Protein AF-A0A7X3GIV0-F1 (afdb_monomer_lite)

Radius of gyration: 22.11 Å; chains: 1; bounding box: 59×55×60 Å

Structure (mmCIF, N/CA/C/O backbone):
data_AF-A0A7X3GIV0-F1
#
_entry.id   AF-A0A7X3GIV0-F1
#
loop_
_atom_site.group_PDB
_atom_site.id
_atom_site.type_symbol
_atom_site.label_atom_id
_atom_site.label_alt_id
_atom_site.label_comp_id
_atom_site.label_asym_id
_atom_site.label_entity_id
_atom_site.label_seq_id
_atom_site.pdbx_PDB_ins_code
_atom_site.Cartn_x
_atom_site.Cartn_y
_atom_site.Cartn_z
_atom_site.occupancy
_atom_site.B_iso_or_equiv
_atom_site.auth_seq_id
_atom_site.auth_comp_id
_atom_site.auth_asym_id
_atom_site.auth_atom_id
_atom_site.pdbx_PDB_model_num
ATOM 1 N N . MET A 1 1 ? -8.877 19.498 -9.981 1.00 26.38 1 MET A N 1
ATOM 2 C CA . MET A 1 1 ? -9.908 20.063 -9.083 1.00 26.38 1 MET A CA 1
ATOM 3 C C . MET A 1 1 ? -10.298 19.125 -7.933 1.00 26.38 1 MET A C 1
ATOM 5 O O . MET A 1 1 ? -10.324 19.604 -6.815 1.00 26.38 1 MET A O 1
ATOM 9 N N . MET A 1 2 ? -10.481 17.809 -8.130 1.00 22.41 2 MET A N 1
ATOM 10 C CA . MET A 1 2 ? -10.877 16.858 -7.059 1.00 22.41 2 MET A CA 1
ATOM 11 C C . MET A 1 2 ? -9.875 16.636 -5.897 1.00 22.41 2 MET A C 1
ATOM 13 O O . MET A 1 2 ? -10.303 16.389 -4.775 1.00 22.41 2 MET A O 1
ATOM 17 N N . LYS A 1 3 ? -8.553 16.781 -6.104 1.00 26.86 3 LYS A N 1
ATOM 18 C CA . LYS A 1 3 ? -7.544 16.549 -5.039 1.00 26.86 3 LYS A CA 1
ATOM 19 C C . LYS A 1 3 ? -7.614 17.539 -3.862 1.00 26.86 3 LYS A C 1
ATOM 21 O O . LYS A 1 3 ? -7.255 17.173 -2.751 1.00 26.86 3 LYS A O 1
ATOM 26 N N . LYS A 1 4 ? -8.079 18.776 -4.090 1.00 27.52 4 LYS A N 1
ATOM 27 C CA . LYS A 1 4 ? -8.172 19.811 -3.040 1.00 27.52 4 LYS A CA 1
ATOM 28 C C . LYS A 1 4 ? -9.426 19.655 -2.169 1.00 27.52 4 LYS A C 1
ATOM 30 O O . LYS A 1 4 ? -9.409 20.071 -1.018 1.00 27.52 4 LYS A O 1
ATOM 35 N N . TYR A 1 5 ? -10.477 19.025 -2.704 1.00 27.53 5 TYR A N 1
ATOM 36 C CA . TYR A 1 5 ? -11.727 18.804 -1.979 1.00 27.53 5 TYR A CA 1
ATOM 37 C C . TYR A 1 5 ? -11.610 17.639 -0.992 1.00 27.53 5 TYR A C 1
ATOM 39 O O . TYR A 1 5 ? -11.941 17.841 0.163 1.00 27.53 5 TYR A O 1
ATOM 47 N N . LEU A 1 6 ? -11.013 16.499 -1.368 1.00 37.44 6 LEU A N 1
ATOM 48 C CA . LEU A 1 6 ? -10.859 15.340 -0.466 1.00 37.44 6 LEU A CA 1
ATOM 49 C C . LEU A 1 6 ? -10.059 15.644 0.815 1.00 37.44 6 LEU A C 1
ATOM 51 O O . LEU A 1 6 ? -10.499 15.283 1.901 1.00 37.44 6 LEU A O 1
ATOM 55 N N . MET A 1 7 ? -8.928 16.355 0.719 1.00 44.25 7 MET A N 1
ATOM 56 C CA . MET A 1 7 ? -8.153 16.771 1.903 1.00 44.25 7 MET A CA 1
ATOM 57 C C . MET A 1 7 ? -8.913 17.798 2.759 1.00 44.25 7 MET A C 1
ATOM 59 O O . MET A 1 7 ? -8.880 17.716 3.985 1.00 44.25 7 MET A O 1
ATOM 63 N N . GLY A 1 8 ? -9.608 18.744 2.115 1.00 49.19 8 GLY A N 1
ATOM 64 C CA . GLY A 1 8 ? -10.347 19.816 2.783 1.00 49.19 8 GLY A CA 1
ATOM 65 C C . GLY A 1 8 ? -11.598 19.340 3.523 1.00 49.19 8 GLY A C 1
ATOM 66 O O . GLY A 1 8 ? -11.843 19.807 4.627 1.00 49.19 8 GLY A O 1
ATOM 67 N N . THR A 1 9 ? -12.370 18.393 2.980 1.00 55.22 9 THR A N 1
ATOM 68 C CA . THR A 1 9 ? -13.535 17.823 3.687 1.00 55.22 9 THR A CA 1
ATOM 69 C C . THR A 1 9 ? -13.142 16.823 4.762 1.00 55.22 9 THR A C 1
ATOM 71 O O . THR A 1 9 ? -13.758 16.797 5.819 1.00 55.22 9 THR A O 1
ATOM 74 N N . ALA A 1 10 ? -12.097 16.028 4.554 1.00 60.03 10 ALA A N 1
ATOM 75 C CA . ALA A 1 10 ? -11.768 14.974 5.505 1.00 60.03 10 ALA A CA 1
ATOM 76 C C . ALA A 1 10 ? -10.985 15.470 6.738 1.00 60.03 10 ALA A C 1
ATOM 78 O O . ALA A 1 10 ? -11.161 14.934 7.830 1.00 60.03 10 ALA A O 1
ATOM 79 N N . ILE A 1 11 ? -10.225 16.571 6.635 1.00 65.31 11 ILE A N 1
ATOM 80 C CA . ILE A 1 11 ? -9.687 17.245 7.832 1.00 65.31 11 ILE A CA 1
ATOM 81 C C . ILE A 1 11 ? -10.804 17.861 8.696 1.00 65.31 11 ILE A C 1
ATOM 83 O O . ILE A 1 11 ? -10.645 18.002 9.912 1.00 65.31 11 ILE A O 1
ATOM 87 N N . LEU A 1 12 ? -11.940 18.228 8.083 1.00 64.81 12 LEU A N 1
ATOM 88 C CA . LEU A 1 12 ? -13.134 18.670 8.809 1.00 64.81 12 LEU A CA 1
ATOM 89 C C . LEU A 1 12 ? -13.794 17.488 9.526 1.00 64.81 12 LEU A C 1
ATOM 91 O O . LEU A 1 12 ? -14.241 17.659 10.656 1.00 64.81 12 LEU A O 1
ATOM 95 N N . CYS A 1 13 ? -13.765 16.284 8.942 1.00 75.38 13 CYS A N 1
ATOM 96 C CA . CYS A 1 13 ? -14.250 15.071 9.604 1.00 75.38 13 CYS A CA 1
ATOM 97 C C . CYS A 1 13 ? -13.497 14.772 10.908 1.00 75.38 13 CYS A C 1
ATOM 99 O O . CYS A 1 13 ? -14.118 14.323 11.860 1.00 75.38 13 CYS A O 1
ATOM 101 N N . LEU A 1 14 ? -12.204 15.104 11.030 1.00 81.62 14 LEU A N 1
ATOM 102 C CA . LEU A 1 14 ? -11.477 14.953 12.303 1.00 81.62 14 LEU A CA 1
ATOM 103 C C . LEU A 1 14 ? -12.026 15.828 13.447 1.00 81.62 14 LEU A C 1
ATOM 105 O O . LEU A 1 14 ? -11.722 15.574 14.611 1.00 81.62 14 LEU A O 1
ATOM 109 N N . GLN A 1 15 ? -12.802 16.872 13.145 1.00 83.69 15 GLN A N 1
ATOM 110 C CA . GLN A 1 15 ? -13.494 17.685 14.154 1.00 83.69 15 GLN A CA 1
ATOM 111 C C . GLN A 1 15 ? -14.889 17.155 14.492 1.00 83.69 15 GLN A C 1
ATOM 113 O O . GLN A 1 15 ? -15.522 17.679 15.416 1.00 83.69 15 GLN A O 1
ATOM 118 N N . ASP A 1 16 ? -15.374 16.165 13.740 1.00 88.38 16 ASP A N 1
ATOM 119 C CA . ASP A 1 16 ? -16.700 15.602 13.915 1.00 88.38 16 ASP A CA 1
ATOM 120 C C . ASP A 1 16 ? -16.811 14.900 15.270 1.00 88.38 16 ASP A C 1
ATOM 122 O O . ASP A 1 16 ? -15.954 14.117 15.691 1.00 88.38 16 ASP A O 1
ATOM 126 N N . ARG A 1 17 ? -17.887 15.221 15.986 1.00 88.12 17 ARG A N 1
ATOM 127 C CA . ARG A 1 17 ? -18.076 14.752 17.357 1.00 88.12 17 ARG A CA 1
ATOM 128 C C . ARG A 1 17 ? -18.411 13.262 17.403 1.00 88.12 17 ARG A C 1
ATOM 130 O O . ARG A 1 17 ? -18.013 12.605 18.362 1.00 88.12 17 ARG A O 1
ATOM 137 N N . ASN A 1 18 ? -19.116 12.749 16.395 1.00 88.31 18 ASN A N 1
ATOM 138 C CA . ASN A 1 18 ? -19.500 11.344 16.318 1.00 88.31 18 ASN A CA 1
ATOM 139 C C . ASN A 1 18 ? -18.294 10.491 15.937 1.00 88.31 18 ASN A C 1
ATOM 141 O O . ASN A 1 18 ? -18.065 9.467 16.573 1.00 88.31 18 ASN A O 1
ATOM 145 N N . LEU A 1 19 ? -17.470 10.952 14.988 1.00 89.94 19 LEU A N 1
ATOM 146 C CA . LEU A 1 19 ? -16.216 10.278 14.664 1.00 89.94 19 LEU A CA 1
ATOM 147 C C . LEU A 1 19 ? -15.298 10.202 15.887 1.00 89.94 19 LEU A C 1
ATOM 149 O O . LEU A 1 19 ? -14.802 9.131 16.220 1.00 89.94 19 LEU A O 1
ATOM 153 N N . MET A 1 20 ? -15.096 11.319 16.589 1.00 90.12 20 MET A N 1
ATOM 154 C CA . MET A 1 20 ? -14.253 11.333 17.786 1.00 90.12 20 MET A CA 1
ATOM 155 C C . MET A 1 20 ? -14.791 10.389 18.874 1.00 90.12 20 MET A C 1
ATOM 157 O O . MET A 1 20 ? -14.010 9.696 19.522 1.00 90.12 20 MET A O 1
ATOM 161 N N . ALA A 1 21 ? -16.114 10.336 19.068 1.00 90.25 21 ALA A N 1
ATOM 162 C CA . ALA A 1 21 ? -16.740 9.409 20.008 1.00 90.25 21 ALA A CA 1
ATOM 163 C C . ALA A 1 21 ? -16.542 7.942 19.592 1.00 90.25 21 ALA A C 1
ATOM 165 O O . ALA A 1 21 ? -16.207 7.121 20.443 1.00 90.25 21 ALA A O 1
ATOM 166 N N . LEU A 1 22 ? -16.683 7.629 18.299 1.00 93.62 22 LEU A N 1
ATOM 167 C CA . LEU A 1 22 ? -16.431 6.295 17.758 1.00 93.62 22 LEU A CA 1
ATOM 168 C C . LEU A 1 22 ? -14.970 5.882 17.961 1.00 93.62 22 LEU A C 1
ATOM 170 O O . LEU A 1 22 ? -14.718 4.818 18.514 1.00 93.62 22 LEU A O 1
ATOM 174 N N . LEU A 1 23 ? -14.012 6.724 17.561 1.00 93.81 23 LEU A N 1
ATOM 175 C CA . LEU A 1 23 ? -12.584 6.439 17.727 1.00 93.81 23 LEU A CA 1
ATOM 176 C C . LEU A 1 23 ? -12.229 6.246 19.203 1.00 93.81 23 LEU A C 1
ATOM 178 O O . LEU A 1 23 ? -11.522 5.307 19.554 1.00 93.81 23 LEU A O 1
ATOM 182 N N . LYS A 1 24 ? -12.772 7.086 20.089 1.00 94.81 24 LYS A N 1
ATOM 183 C CA . LYS A 1 24 ? -12.574 6.929 21.531 1.00 94.81 24 LYS A CA 1
ATOM 184 C C . LYS A 1 24 ? -13.105 5.580 22.022 1.00 94.81 24 LYS A C 1
ATOM 186 O O . LYS A 1 24 ? -12.390 4.865 22.714 1.00 94.81 24 LYS A O 1
ATOM 191 N N . TRP A 1 25 ? -14.322 5.216 21.626 1.00 96.12 25 TRP A N 1
ATOM 192 C CA . TRP A 1 25 ? -14.925 3.941 22.002 1.00 96.12 25 TRP A CA 1
ATOM 193 C C . TRP A 1 25 ? -14.135 2.736 21.469 1.00 96.12 25 TRP A C 1
ATOM 195 O O . TRP A 1 25 ? -13.905 1.795 22.225 1.00 96.12 25 TRP A O 1
ATOM 205 N N . VAL A 1 26 ? -13.667 2.768 20.214 1.00 95.38 26 VAL A N 1
ATOM 206 C CA . VAL A 1 26 ? -12.816 1.708 19.638 1.00 95.38 26 VAL A CA 1
ATOM 207 C C . VAL A 1 26 ? -11.510 1.578 20.422 1.00 95.38 26 VAL A C 1
ATOM 209 O O . VAL A 1 26 ? -11.122 0.468 20.773 1.00 95.38 26 VAL A O 1
ATOM 212 N N . TYR A 1 27 ? -10.856 2.699 20.736 1.00 95.25 27 TYR A N 1
ATOM 213 C CA . TYR A 1 27 ? -9.610 2.716 21.503 1.00 95.25 27 TYR A CA 1
ATOM 214 C C . TYR A 1 27 ? -9.773 2.125 22.916 1.00 95.25 27 TYR A C 1
ATOM 216 O O . TYR A 1 27 ? -8.957 1.300 23.341 1.00 95.25 27 TYR A O 1
ATOM 224 N N . GLU A 1 28 ? -10.837 2.513 23.626 1.00 94.69 28 GLU A N 1
ATOM 225 C CA . GLU A 1 28 ? -11.141 2.055 24.992 1.00 94.69 28 GLU A CA 1
ATOM 226 C C . GLU A 1 28 ? -11.652 0.603 25.041 1.00 94.69 28 GLU A C 1
ATOM 228 O O . GLU A 1 28 ? -11.539 -0.056 26.073 1.00 94.69 28 GLU A O 1
ATOM 233 N N . SER A 1 29 ? -12.184 0.084 23.933 1.00 95.62 29 SER A N 1
ATOM 234 C CA . SER A 1 29 ? -12.692 -1.289 23.822 1.00 95.62 29 SER A CA 1
ATOM 235 C C . SER A 1 29 ? -11.602 -2.280 23.408 1.00 95.62 29 SER A C 1
ATOM 237 O O . SER A 1 29 ? -10.594 -1.907 22.818 1.00 95.62 29 SER A O 1
ATOM 239 N N . GLU A 1 30 ? -11.826 -3.581 23.602 1.00 94.56 30 GLU A N 1
ATOM 240 C CA . GLU A 1 30 ? -10.963 -4.657 23.070 1.00 94.56 30 GLU A CA 1
ATOM 241 C C . GLU A 1 30 ? -11.193 -4.915 21.567 1.00 94.56 30 GLU A C 1
ATOM 243 O O . GLU A 1 30 ? -11.269 -6.054 21.107 1.00 94.56 30 GLU A O 1
ATOM 248 N N . ILE A 1 31 ? -11.337 -3.835 20.798 1.00 94.56 31 ILE A N 1
ATOM 249 C CA . ILE A 1 31 ? -11.496 -3.854 19.347 1.00 94.56 31 ILE A CA 1
ATOM 250 C C . ILE A 1 31 ? -10.158 -3.478 18.721 1.00 94.56 31 ILE A C 1
ATOM 252 O O . ILE A 1 31 ? -9.514 -2.508 19.121 1.00 94.56 31 ILE A O 1
ATOM 256 N N . TYR A 1 32 ? -9.756 -4.254 17.721 1.00 95.56 32 TYR A N 1
ATOM 257 C CA . TYR A 1 32 ? -8.526 -4.051 16.969 1.00 95.56 32 TYR A CA 1
ATOM 258 C C . TYR A 1 32 ? -8.868 -3.930 15.485 1.00 95.56 32 TYR A C 1
ATOM 260 O O . TYR A 1 32 ? -9.787 -4.584 14.991 1.00 95.56 32 TYR A O 1
ATOM 268 N N . VAL A 1 33 ? -8.136 -3.078 14.781 1.00 94.75 33 VAL A N 1
ATOM 269 C CA . VAL A 1 33 ? -8.318 -2.808 13.359 1.00 94.75 33 VAL A CA 1
ATOM 270 C C . VAL A 1 33 ? -7.365 -3.684 12.566 1.00 94.75 33 VAL A C 1
ATOM 272 O O . VAL A 1 33 ? -6.149 -3.542 12.676 1.00 94.75 33 VAL A O 1
ATOM 275 N N . HIS A 1 34 ? -7.938 -4.556 11.741 1.00 93.88 34 HIS A N 1
ATOM 276 C CA . HIS A 1 34 ? -7.212 -5.275 10.706 1.00 93.88 34 HIS A CA 1
ATOM 277 C C . HIS A 1 34 ? -7.432 -4.570 9.365 1.00 93.88 34 HIS A C 1
ATOM 279 O O . HIS A 1 34 ? -8.577 -4.407 8.947 1.00 93.88 34 HIS A O 1
ATOM 285 N N . TYR A 1 35 ? -6.361 -4.135 8.699 1.00 92.62 35 TYR A N 1
ATOM 286 C CA . TYR A 1 35 ? -6.451 -3.472 7.402 1.00 92.62 35 TYR A CA 1
ATOM 287 C C . TYR A 1 35 ? -5.347 -3.890 6.426 1.00 92.62 35 TYR A C 1
ATOM 289 O O . TYR A 1 35 ? -4.226 -4.238 6.808 1.00 92.62 35 TYR A O 1
ATOM 297 N N . TRP A 1 36 ? -5.678 -3.745 5.143 1.00 90.25 36 TRP A N 1
ATOM 298 C CA . TRP A 1 36 ? -4.752 -3.804 4.020 1.00 90.25 36 TRP A CA 1
ATOM 299 C C . TRP A 1 36 ? -4.721 -2.434 3.348 1.00 90.25 36 TRP A C 1
ATOM 301 O O . TRP A 1 36 ? -5.750 -1.929 2.906 1.00 90.25 36 TRP A O 1
ATOM 311 N N . ASN A 1 37 ? -3.546 -1.818 3.288 1.00 91.75 37 ASN A N 1
ATOM 312 C CA . ASN A 1 37 ? -3.312 -0.601 2.518 1.00 91.75 37 ASN A CA 1
ATOM 313 C C . ASN A 1 37 ? -2.563 -0.987 1.238 1.00 91.75 37 ASN A C 1
ATOM 315 O O . ASN A 1 37 ? -1.485 -1.566 1.308 1.00 91.75 37 ASN A O 1
ATOM 319 N N . VAL A 1 38 ? -3.148 -0.737 0.071 1.00 90.44 38 VAL A N 1
ATOM 320 C CA . VAL A 1 38 ? -2.593 -1.200 -1.207 1.00 90.44 38 VAL A CA 1
ATOM 321 C C . VAL A 1 38 ? -2.534 -0.028 -2.175 1.00 90.44 38 VAL A C 1
ATOM 323 O O . VAL A 1 38 ? -3.566 0.532 -2.546 1.00 90.44 38 VAL A O 1
ATOM 326 N N . ASP A 1 39 ? -1.327 0.353 -2.600 1.00 91.94 39 ASP A N 1
ATOM 327 C CA . ASP A 1 39 ? -1.144 1.370 -3.629 1.00 91.94 39 ASP A CA 1
ATOM 328 C C . ASP A 1 39 ? -0.944 0.727 -5.006 1.00 91.94 39 ASP A C 1
ATOM 330 O O . ASP A 1 39 ? 0.148 0.285 -5.357 1.00 91.94 39 ASP A O 1
ATOM 334 N N . MET A 1 40 ? -1.991 0.766 -5.834 1.00 90.12 40 MET A N 1
ATOM 335 C CA . MET A 1 40 ? -1.948 0.270 -7.216 1.00 90.12 40 MET A CA 1
ATOM 336 C C . MET A 1 40 ? -0.826 0.891 -8.059 1.00 90.12 40 MET A C 1
ATOM 338 O O . MET A 1 40 ? -0.293 0.236 -8.947 1.00 90.12 40 MET A O 1
ATOM 342 N N . LEU A 1 41 ? -0.439 2.146 -7.801 1.00 93.69 41 LEU A N 1
ATOM 343 C CA . LEU A 1 41 ? 0.671 2.770 -8.529 1.00 93.69 41 LEU A CA 1
ATOM 344 C C . LEU A 1 41 ? 2.026 2.210 -8.093 1.00 93.69 41 LEU A C 1
ATOM 346 O O . LEU A 1 41 ? 2.958 2.188 -8.893 1.00 93.69 41 LEU A O 1
ATOM 350 N N . TYR A 1 42 ? 2.138 1.790 -6.833 1.00 93.88 42 TYR A N 1
ATOM 351 C CA . TYR A 1 42 ? 3.335 1.131 -6.329 1.00 93.88 42 TYR A CA 1
ATOM 352 C C . TYR A 1 42 ? 3.425 -0.310 -6.828 1.00 93.88 42 TYR A C 1
ATOM 354 O O . TYR A 1 42 ? 4.510 -0.718 -7.211 1.00 93.88 42 TYR A O 1
ATOM 362 N N . ILE A 1 43 ? 2.300 -1.030 -6.935 1.00 92.00 43 ILE A N 1
ATOM 363 C CA . ILE A 1 43 ? 2.264 -2.361 -7.569 1.00 92.00 43 ILE A CA 1
ATOM 364 C C . ILE A 1 43 ? 2.858 -2.300 -8.979 1.00 92.00 43 ILE A C 1
ATOM 366 O O . ILE A 1 43 ? 3.758 -3.068 -9.284 1.00 92.00 43 ILE A O 1
ATOM 370 N N . ILE A 1 44 ? 2.444 -1.336 -9.809 1.00 93.44 44 ILE A N 1
ATOM 371 C CA . ILE A 1 44 ? 3.027 -1.170 -11.153 1.00 93.44 44 ILE A CA 1
ATOM 372 C C . ILE A 1 44 ? 4.541 -0.916 -11.066 1.00 93.44 44 ILE A C 1
ATOM 374 O O . ILE A 1 44 ? 5.307 -1.473 -11.846 1.00 93.44 44 ILE A O 1
ATOM 378 N N . ALA A 1 45 ? 4.992 -0.070 -10.133 1.00 94.44 45 ALA A N 1
ATOM 379 C CA . ALA A 1 45 ? 6.418 0.210 -9.957 1.00 94.44 45 ALA A CA 1
ATOM 380 C C . ALA A 1 45 ? 7.207 -1.052 -9.588 1.00 94.44 45 ALA A C 1
ATOM 382 O O . ALA A 1 45 ? 8.287 -1.279 -10.126 1.00 94.44 45 ALA A O 1
ATOM 383 N N . ASP A 1 46 ? 6.657 -1.852 -8.679 1.00 91.12 46 ASP A N 1
ATOM 384 C CA . ASP A 1 46 ? 7.239 -3.091 -8.182 1.00 91.12 46 ASP A CA 1
ATOM 385 C C . ASP A 1 46 ? 7.242 -4.198 -9.249 1.00 91.12 46 ASP A C 1
ATOM 387 O O . ASP A 1 46 ? 8.229 -4.916 -9.380 1.00 91.12 46 ASP A O 1
ATOM 391 N N . GLU A 1 47 ? 6.201 -4.291 -10.080 1.00 90.75 47 GLU A N 1
ATOM 392 C CA . GLU A 1 47 ? 6.166 -5.201 -11.229 1.00 90.75 47 GLU A CA 1
ATOM 393 C C . GLU A 1 47 ? 7.209 -4.833 -12.284 1.00 90.75 47 GLU A C 1
ATOM 395 O O . GLU A 1 47 ? 7.906 -5.708 -12.784 1.00 90.75 47 GLU A O 1
ATOM 400 N N . ILE A 1 48 ? 7.352 -3.547 -12.615 1.00 92.69 48 ILE A N 1
ATOM 401 C CA . ILE A 1 48 ? 8.406 -3.101 -13.534 1.00 92.69 48 ILE A CA 1
ATOM 402 C C . ILE A 1 48 ? 9.780 -3.356 -12.912 1.00 92.69 48 ILE A C 1
ATOM 404 O O . ILE A 1 48 ? 10.675 -3.841 -13.596 1.00 92.69 48 ILE A O 1
ATOM 408 N N . ALA A 1 49 ? 9.952 -3.077 -11.618 1.00 92.06 49 ALA A N 1
ATOM 409 C CA . ALA A 1 49 ? 11.189 -3.363 -10.904 1.00 92.06 49 ALA A CA 1
ATOM 410 C C . ALA A 1 49 ? 11.544 -4.853 -10.942 1.00 92.06 49 ALA A C 1
ATOM 412 O O . ALA A 1 49 ? 12.704 -5.176 -11.177 1.00 92.06 49 ALA A O 1
ATOM 413 N N . GLN A 1 50 ? 10.565 -5.746 -10.769 1.00 88.88 50 GLN A N 1
ATOM 414 C CA . GLN A 1 50 ? 10.757 -7.192 -10.878 1.00 88.88 50 GLN A CA 1
ATOM 415 C C . GLN A 1 50 ? 11.346 -7.581 -12.233 1.00 88.88 50 GLN A C 1
ATOM 417 O O . GLN A 1 50 ? 12.282 -8.369 -12.279 1.00 88.88 50 GLN A O 1
ATOM 422 N N . GLU A 1 51 ? 10.850 -6.998 -13.324 1.00 89.12 51 GLU A N 1
ATOM 423 C CA . GLU A 1 51 ? 11.380 -7.282 -14.661 1.00 89.12 51 GLU A CA 1
ATOM 424 C C . GLU A 1 51 ? 12.758 -6.649 -14.909 1.00 89.12 51 GLU A C 1
ATOM 426 O O . GLU A 1 51 ? 13.460 -7.056 -15.830 1.00 89.12 51 GLU A O 1
ATOM 431 N N . LEU A 1 52 ? 13.185 -5.660 -14.119 1.00 88.94 52 LEU A N 1
ATOM 432 C CA . LEU A 1 52 ? 14.507 -5.037 -14.259 1.00 88.94 52 LEU A CA 1
ATOM 433 C C . LEU A 1 52 ? 15.608 -5.738 -13.460 1.00 88.94 52 LEU A C 1
ATOM 435 O O . LEU A 1 52 ? 16.784 -5.512 -13.756 1.00 88.94 52 LEU A O 1
ATOM 439 N N . VAL A 1 53 ? 15.266 -6.569 -12.473 1.00 84.06 53 VAL A N 1
ATOM 440 C CA . VAL A 1 53 ? 16.259 -7.391 -11.772 1.00 84.06 53 VAL A CA 1
ATOM 441 C C . VAL A 1 53 ? 16.380 -8.756 -12.446 1.00 84.06 53 VAL A C 1
ATOM 443 O O . VAL A 1 53 ? 15.423 -9.287 -13.006 1.00 84.06 53 VAL A O 1
ATOM 446 N N . ASP A 1 54 ? 17.591 -9.303 -12.427 1.00 67.56 54 ASP A N 1
ATOM 447 C CA . ASP A 1 54 ? 17.896 -10.635 -12.932 1.00 67.56 54 ASP A CA 1
ATOM 448 C C . ASP A 1 54 ? 18.079 -11.576 -11.720 1.00 67.56 54 ASP A C 1
ATOM 450 O O . ASP A 1 54 ? 18.857 -11.252 -10.820 1.00 67.56 54 ASP A O 1
ATOM 454 N N . ASP A 1 55 ? 17.378 -12.722 -11.719 1.00 61.72 55 ASP A N 1
ATOM 455 C CA . ASP A 1 55 ? 17.381 -13.801 -10.696 1.00 61.72 55 ASP A CA 1
ATOM 456 C C . ASP A 1 55 ? 16.486 -13.586 -9.443 1.00 61.72 55 ASP A C 1
ATOM 458 O O . ASP A 1 55 ? 16.031 -12.487 -9.169 1.00 61.72 55 ASP A O 1
ATOM 462 N N . GLU A 1 56 ? 16.190 -14.642 -8.676 1.00 54.28 56 GLU A N 1
ATOM 463 C CA . GLU A 1 56 ? 15.263 -14.673 -7.521 1.00 54.28 56 GLU A CA 1
ATOM 464 C C . GLU A 1 56 ? 15.978 -14.721 -6.147 1.00 54.28 56 GLU A C 1
ATOM 466 O O . GLU A 1 56 ? 15.396 -15.096 -5.126 1.00 54.28 56 GLU A O 1
ATOM 471 N N . ALA A 1 57 ? 17.263 -14.360 -6.073 1.00 56.97 57 ALA A N 1
ATOM 472 C CA . ALA A 1 57 ? 18.017 -14.398 -4.815 1.00 56.97 57 ALA A CA 1
ATOM 473 C C . ALA A 1 57 ? 17.521 -13.362 -3.776 1.00 56.97 57 ALA A C 1
ATOM 475 O O . ALA A 1 57 ? 16.978 -12.314 -4.110 1.00 56.97 57 ALA A O 1
ATOM 476 N N . ALA A 1 58 ? 17.783 -13.570 -2.480 1.00 51.69 58 ALA A N 1
ATOM 477 C CA . ALA A 1 58 ? 17.400 -12.604 -1.434 1.00 51.69 58 ALA A CA 1
ATOM 478 C C . ALA A 1 58 ? 18.016 -11.196 -1.636 1.00 51.69 58 ALA A C 1
ATOM 480 O O . ALA A 1 58 ? 17.402 -10.186 -1.286 1.00 51.69 58 ALA A O 1
ATOM 481 N N . SER A 1 59 ? 19.196 -11.110 -2.262 1.00 61.12 59 SER A N 1
ATOM 482 C CA . SER A 1 59 ? 19.804 -9.843 -2.693 1.00 61.12 59 SER A CA 1
ATOM 483 C C . SER A 1 59 ? 19.010 -9.129 -3.791 1.00 61.12 59 SER A C 1
ATOM 485 O O . SER A 1 59 ? 19.015 -7.900 -3.850 1.00 61.12 59 SER A O 1
ATOM 487 N N . VAL A 1 60 ? 18.277 -9.882 -4.611 1.00 68.00 60 VAL A N 1
ATOM 488 C CA . VAL A 1 60 ? 17.383 -9.367 -5.651 1.00 68.00 60 VAL A CA 1
ATOM 489 C C . VAL A 1 60 ? 16.130 -8.760 -5.033 1.00 68.00 60 VAL A C 1
ATOM 491 O O . VAL A 1 60 ? 15.702 -7.704 -5.487 1.00 68.00 60 VAL A O 1
ATOM 494 N N . GLN A 1 61 ? 15.589 -9.312 -3.943 1.00 72.94 61 GLN A N 1
ATOM 495 C CA . GLN A 1 61 ? 14.406 -8.725 -3.300 1.00 72.94 61 GLN A CA 1
ATOM 496 C C . GLN A 1 61 ? 14.673 -7.302 -2.780 1.00 72.94 61 GLN A C 1
ATOM 498 O O . GLN A 1 61 ? 13.871 -6.396 -3.007 1.00 72.94 61 GLN A O 1
ATOM 503 N N . GLY A 1 62 ? 15.821 -7.078 -2.129 1.00 77.38 62 GLY A N 1
ATOM 504 C CA . GLY A 1 62 ? 16.229 -5.737 -1.695 1.00 77.38 62 GLY A CA 1
ATOM 505 C C . GLY A 1 62 ? 16.429 -4.773 -2.872 1.00 77.38 62 GLY A C 1
ATOM 506 O O . GLY A 1 62 ? 15.986 -3.625 -2.815 1.00 77.38 62 GLY A O 1
ATOM 507 N N . ALA A 1 63 ? 17.033 -5.252 -3.966 1.00 79.06 63 ALA A N 1
ATOM 508 C CA . ALA A 1 63 ? 17.219 -4.473 -5.189 1.00 79.06 63 ALA A CA 1
ATOM 509 C C . ALA A 1 63 ? 15.884 -4.131 -5.877 1.00 79.06 63 ALA A C 1
ATOM 511 O O . ALA A 1 63 ? 15.673 -2.982 -6.259 1.00 79.06 63 ALA A O 1
ATOM 512 N N . ARG A 1 64 ? 14.953 -5.088 -5.968 1.00 86.19 64 ARG A N 1
ATOM 513 C CA . ARG A 1 64 ? 13.594 -4.901 -6.496 1.00 86.19 64 ARG A CA 1
ATOM 514 C C . ARG A 1 64 ? 12.847 -3.836 -5.707 1.00 86.19 64 ARG A C 1
ATOM 516 O O . ARG A 1 64 ? 12.304 -2.915 -6.305 1.00 86.19 64 ARG A O 1
ATOM 523 N N . MET A 1 65 ? 12.860 -3.918 -4.377 1.00 84.62 65 MET A N 1
ATOM 524 C CA . MET A 1 65 ? 12.193 -2.926 -3.529 1.00 84.62 65 MET A CA 1
ATOM 525 C C . MET A 1 65 ? 12.778 -1.525 -3.730 1.00 84.62 65 MET A C 1
ATOM 527 O O . MET A 1 65 ? 12.026 -0.569 -3.909 1.00 84.62 65 MET A O 1
ATOM 531 N N . LEU A 1 66 ? 14.111 -1.413 -3.769 1.00 86.06 66 LEU A N 1
ATOM 532 C CA . LEU A 1 66 ? 14.801 -0.153 -4.044 1.00 86.06 66 LEU A CA 1
ATOM 533 C C . LEU A 1 66 ? 14.407 0.413 -5.419 1.00 86.06 66 LEU A C 1
ATOM 535 O O . LEU A 1 66 ? 14.081 1.594 -5.530 1.00 86.06 66 LEU A O 1
ATOM 539 N N . LEU A 1 67 ? 14.396 -0.419 -6.462 1.00 89.88 67 LEU A N 1
ATOM 540 C CA . LEU A 1 67 ? 13.968 -0.030 -7.807 1.00 89.88 67 LEU A CA 1
ATOM 541 C C . LEU A 1 67 ? 12.501 0.407 -7.835 1.00 89.88 67 LEU A C 1
ATOM 543 O O . LEU A 1 67 ? 12.202 1.465 -8.387 1.00 89.88 67 LEU A O 1
ATOM 547 N N . GLY A 1 68 ? 11.602 -0.349 -7.204 1.00 92.69 68 GLY A N 1
ATOM 548 C CA . GLY A 1 68 ? 10.182 -0.017 -7.103 1.00 92.69 68 GLY A CA 1
ATOM 549 C C . GLY A 1 68 ? 9.968 1.336 -6.424 1.00 92.69 68 GLY A C 1
ATOM 550 O O . GLY A 1 68 ? 9.238 2.185 -6.936 1.00 92.69 68 GLY A O 1
ATOM 551 N N . ASP A 1 69 ? 10.686 1.598 -5.330 1.00 90.94 69 ASP A N 1
ATOM 552 C CA . ASP A 1 69 ? 10.643 2.879 -4.618 1.00 90.94 69 ASP A CA 1
ATOM 553 C C . ASP A 1 69 ? 11.181 4.053 -5.445 1.00 90.94 69 ASP A C 1
ATOM 555 O O . ASP A 1 69 ? 10.663 5.166 -5.342 1.00 90.94 69 ASP A O 1
ATOM 559 N N . MET A 1 70 ? 12.170 3.826 -6.308 1.00 90.19 70 MET A N 1
ATOM 560 C CA . MET A 1 70 ? 12.698 4.863 -7.196 1.00 90.19 70 MET A CA 1
ATOM 561 C C . MET A 1 70 ? 11.849 5.083 -8.459 1.00 90.19 70 MET A C 1
ATOM 563 O O . MET A 1 70 ? 11.775 6.206 -8.963 1.00 90.19 70 MET A O 1
ATOM 567 N N . LEU A 1 71 ? 11.184 4.042 -8.967 1.00 93.38 71 LEU A N 1
ATOM 568 C CA . LEU A 1 71 ? 10.264 4.119 -10.108 1.00 93.38 71 LEU A CA 1
ATOM 569 C C . LEU A 1 71 ? 8.923 4.749 -9.719 1.00 93.38 71 LEU A C 1
ATOM 571 O O . LEU A 1 71 ? 8.318 5.489 -10.500 1.00 93.38 71 LEU A O 1
ATOM 575 N N . TYR A 1 72 ? 8.458 4.499 -8.498 1.00 94.94 72 TYR A N 1
ATOM 576 C CA . TYR A 1 72 ? 7.158 4.953 -8.021 1.00 94.94 72 TYR A CA 1
ATOM 577 C C . TYR A 1 72 ? 6.929 6.477 -8.146 1.00 94.94 72 TYR A C 1
ATOM 579 O O . TYR A 1 72 ? 5.878 6.876 -8.663 1.00 94.94 72 TYR A O 1
ATOM 587 N N . PRO A 1 73 ? 7.876 7.370 -7.785 1.00 92.00 73 PRO A N 1
ATOM 588 C CA . PRO A 1 73 ? 7.756 8.808 -8.024 1.00 92.00 73 PRO A CA 1
ATOM 589 C C . PRO A 1 73 ? 7.528 9.194 -9.492 1.00 92.00 73 PRO A C 1
ATOM 591 O O . PRO A 1 73 ? 6.844 10.187 -9.754 1.00 92.00 73 PRO A O 1
ATOM 594 N N . ILE A 1 74 ? 8.059 8.425 -10.451 1.00 92.00 74 ILE A N 1
ATOM 595 C CA . ILE A 1 74 ? 7.879 8.655 -11.894 1.00 92.00 74 ILE A CA 1
ATOM 596 C C . ILE A 1 74 ? 6.409 8.422 -12.271 1.00 92.00 74 ILE A C 1
ATOM 598 O O . ILE A 1 74 ? 5.767 9.302 -12.851 1.00 92.00 74 ILE A O 1
ATOM 602 N N . ILE A 1 75 ? 5.850 7.283 -11.850 1.00 93.25 75 ILE A N 1
ATOM 603 C CA . ILE A 1 75 ? 4.447 6.880 -12.061 1.00 93.25 75 ILE A CA 1
ATOM 604 C C . ILE A 1 75 ? 3.490 7.863 -11.370 1.00 93.25 75 ILE A C 1
ATOM 606 O O . ILE A 1 75 ? 2.555 8.401 -11.973 1.00 93.25 75 ILE A O 1
ATOM 610 N N . LYS A 1 76 ? 3.747 8.147 -10.092 1.00 93.06 76 LYS A N 1
ATOM 611 C CA . LYS A 1 76 ? 2.893 8.965 -9.223 1.00 93.06 76 LYS A CA 1
ATOM 612 C C . LYS A 1 76 ? 2.784 10.424 -9.658 1.00 93.06 76 LYS A C 1
ATOM 614 O O . LYS A 1 76 ? 1.752 11.052 -9.406 1.00 93.06 76 LYS A O 1
ATOM 619 N N . LYS A 1 77 ? 3.820 10.984 -10.294 1.00 90.56 77 LYS A N 1
ATOM 620 C CA . LYS A 1 77 ? 3.849 12.396 -10.717 1.00 90.56 77 LYS A CA 1
ATOM 621 C C . LYS A 1 77 ? 2.752 12.713 -11.736 1.00 90.56 77 LYS A C 1
ATOM 623 O O . LYS A 1 77 ? 2.178 13.800 -11.689 1.00 90.56 77 LYS A O 1
ATOM 628 N N . GLN A 1 78 ? 2.445 11.780 -12.643 1.00 87.81 78 GLN A N 1
ATOM 629 C CA . GLN A 1 78 ? 1.471 11.977 -13.724 1.00 87.81 78 GLN A CA 1
ATOM 630 C C . GLN A 1 78 ? 0.616 10.710 -13.950 1.00 87.81 78 GLN A C 1
ATOM 632 O O . GLN A 1 78 ? 0.703 10.096 -15.013 1.00 87.81 78 GLN A O 1
ATOM 637 N N . PRO A 1 79 ? -0.275 10.333 -13.009 1.00 90.00 79 PRO A N 1
ATOM 638 C CA . PRO A 1 79 ? -0.961 9.037 -13.039 1.00 90.00 79 PRO A CA 1
ATOM 639 C C . PRO A 1 79 ? -1.854 8.855 -14.272 1.00 90.00 79 PRO A C 1
ATOM 641 O O . PRO A 1 79 ? -1.967 7.756 -14.793 1.00 90.00 79 PRO A O 1
ATOM 644 N N . LYS A 1 80 ? -2.448 9.938 -14.796 1.00 91.81 80 LYS A N 1
ATOM 645 C CA . LYS A 1 80 ? -3.241 9.884 -16.036 1.00 91.81 80 LYS A CA 1
ATOM 646 C C . LYS A 1 80 ? -2.383 9.632 -17.278 1.00 91.81 80 LYS A C 1
ATOM 648 O O . LYS A 1 80 ? -2.789 8.867 -18.142 1.00 91.81 80 LYS A O 1
ATOM 653 N N . ARG A 1 81 ? -1.212 10.277 -17.366 1.00 92.56 81 ARG A N 1
ATOM 654 C CA . ARG A 1 81 ? -0.260 10.065 -18.470 1.00 92.56 81 ARG A CA 1
ATOM 655 C C . ARG A 1 81 ? 0.304 8.650 -18.409 1.00 92.56 81 ARG A C 1
ATOM 657 O O . ARG A 1 81 ? 0.410 8.010 -19.443 1.00 92.56 81 ARG A O 1
ATOM 664 N N . MET A 1 82 ? 0.598 8.169 -17.203 1.00 93.44 82 MET A N 1
ATOM 665 C CA . MET A 1 82 ? 1.039 6.800 -16.966 1.00 93.44 82 MET A CA 1
ATOM 666 C C . MET A 1 82 ? -0.038 5.782 -17.361 1.00 93.44 82 MET A C 1
ATOM 668 O O . MET A 1 82 ? 0.250 4.884 -18.133 1.00 93.44 82 MET A O 1
ATOM 672 N N . ALA A 1 83 ? -1.297 5.971 -16.952 1.00 93.38 83 ALA A N 1
ATOM 673 C CA . ALA A 1 83 ? -2.397 5.098 -17.373 1.00 93.38 83 ALA A CA 1
ATOM 674 C C . ALA A 1 83 ? -2.571 5.056 -18.904 1.00 93.38 83 ALA A C 1
ATOM 676 O O . ALA A 1 83 ? -2.727 3.981 -19.472 1.00 93.38 83 ALA A O 1
ATOM 677 N N . ALA A 1 84 ? -2.495 6.210 -19.580 1.00 94.56 84 ALA A N 1
ATOM 678 C CA . ALA A 1 84 ? -2.560 6.272 -21.041 1.00 94.56 84 ALA A CA 1
ATOM 679 C C . ALA A 1 84 ? -1.371 5.563 -21.713 1.00 94.56 84 ALA A C 1
ATOM 681 O O . ALA A 1 84 ? -1.556 4.874 -22.710 1.00 94.56 84 ALA A O 1
ATOM 682 N N . PHE A 1 85 ? -0.169 5.711 -21.149 1.00 95.00 85 PHE A N 1
ATOM 683 C CA . PHE A 1 85 ? 1.024 4.995 -21.589 1.00 95.00 85 PHE A CA 1
ATOM 684 C C . PHE A 1 85 ? 0.847 3.478 -21.443 1.00 95.00 85 PHE A C 1
ATOM 686 O O . PHE A 1 85 ? 0.962 2.773 -22.433 1.00 95.00 85 PHE A O 1
ATOM 693 N N . LEU A 1 86 ? 0.483 2.976 -20.262 1.00 95.12 86 LEU A N 1
ATOM 694 C CA . LEU A 1 86 ? 0.291 1.539 -20.024 1.00 95.12 86 LEU A CA 1
ATOM 695 C C . LEU A 1 86 ? -0.780 0.944 -20.952 1.00 95.12 86 LEU A C 1
ATOM 697 O O . LEU A 1 86 ? -0.563 -0.098 -21.564 1.00 95.12 86 LEU A O 1
ATOM 701 N N . HIS A 1 87 ? -1.895 1.656 -21.138 1.00 95.12 87 HIS A N 1
ATOM 702 C CA . HIS A 1 87 ? -2.954 1.246 -22.058 1.00 95.12 87 HIS A CA 1
ATOM 703 C C . HIS A 1 87 ? -2.486 1.195 -23.524 1.00 95.12 87 HIS A C 1
ATOM 705 O O . HIS A 1 87 ? -2.929 0.335 -24.277 1.00 95.12 87 HIS A O 1
ATOM 711 N N . GLN A 1 88 ? -1.600 2.097 -23.961 1.00 96.06 88 GLN A N 1
ATOM 712 C CA . GLN A 1 88 ? -1.084 2.097 -25.337 1.00 96.06 88 GLN A CA 1
ATOM 713 C C . GLN A 1 88 ? -0.343 0.794 -25.685 1.00 96.06 88 GLN A C 1
ATOM 715 O O . GLN A 1 88 ? -0.364 0.378 -26.842 1.00 96.06 88 GLN A O 1
ATOM 720 N N . TYR A 1 89 ? 0.300 0.167 -24.699 1.00 95.88 89 TYR A N 1
ATOM 721 C CA . TYR A 1 89 ? 1.093 -1.052 -24.877 1.00 95.88 89 TYR A CA 1
ATOM 722 C C . TYR A 1 89 ? 0.379 -2.310 -24.380 1.00 95.88 89 TYR A C 1
ATOM 724 O O . TYR A 1 89 ? 1.034 -3.327 -24.202 1.00 95.88 89 TYR A O 1
ATOM 732 N N . THR A 1 90 ? -0.930 -2.248 -24.108 1.00 95.12 90 THR A N 1
ATOM 733 C CA . THR A 1 90 ? -1.692 -3.398 -23.585 1.00 95.12 90 THR A CA 1
ATOM 734 C C . THR A 1 90 ? -1.114 -3.947 -22.272 1.00 95.12 90 THR A C 1
ATOM 736 O O . THR A 1 90 ? -1.292 -5.108 -21.917 1.00 95.12 90 THR A O 1
ATOM 739 N N . TYR A 1 91 ? -0.432 -3.088 -21.501 1.00 94.06 91 TYR A N 1
ATOM 740 C CA . TYR A 1 91 ? 0.220 -3.489 -20.260 1.00 94.06 91 TYR A CA 1
ATOM 741 C C . TYR A 1 91 ? -0.794 -4.137 -19.299 1.00 94.06 91 TYR A C 1
ATOM 743 O O . TYR A 1 91 ? -1.878 -3.577 -19.107 1.00 94.06 91 TYR A O 1
ATOM 751 N N . PRO A 1 92 ? -0.433 -5.255 -18.649 1.00 91.75 92 PRO A N 1
ATOM 752 C CA . PRO A 1 92 ? 0.921 -5.815 -18.590 1.00 91.75 92 PRO A CA 1
ATOM 753 C C . PRO A 1 92 ? 1.297 -6.831 -19.684 1.00 91.75 92 PRO A C 1
ATOM 755 O O . PRO A 1 92 ? 2.423 -7.322 -19.680 1.00 91.75 92 PRO A O 1
ATOM 758 N N . ASN A 1 93 ? 0.416 -7.102 -20.647 1.00 93.25 93 ASN A N 1
ATOM 759 C CA . ASN A 1 93 ? 0.690 -7.977 -21.788 1.00 93.25 93 ASN A CA 1
ATOM 760 C C . ASN A 1 93 ? 1.268 -7.195 -22.984 1.00 93.25 93 ASN A C 1
ATOM 762 O O . ASN A 1 93 ? 0.595 -6.942 -23.984 1.00 93.25 93 ASN A O 1
ATOM 766 N N . VAL A 1 94 ? 2.516 -6.739 -22.862 1.00 93.88 94 VAL A N 1
ATOM 767 C CA . VAL A 1 94 ? 3.158 -5.936 -23.914 1.00 93.88 94 VAL A CA 1
ATOM 768 C C . VAL A 1 94 ? 3.565 -6.814 -25.099 1.00 93.88 94 VAL A C 1
ATOM 770 O O . VAL A 1 94 ? 4.382 -7.716 -24.952 1.00 93.88 94 VAL A O 1
ATOM 773 N N . ASN A 1 95 ? 3.047 -6.502 -26.292 1.00 91.69 95 ASN A N 1
ATOM 774 C CA . ASN A 1 95 ? 3.368 -7.231 -27.523 1.00 91.69 95 ASN A CA 1
ATOM 775 C C . ASN A 1 95 ? 4.871 -7.213 -27.844 1.00 91.69 95 ASN A C 1
ATOM 777 O O . ASN A 1 95 ? 5.526 -6.170 -27.745 1.00 91.69 95 ASN A O 1
ATOM 781 N N . GLU A 1 96 ? 5.392 -8.327 -28.367 1.00 91.38 96 GLU A N 1
ATOM 782 C CA . GLU A 1 96 ? 6.815 -8.474 -28.707 1.00 91.38 96 GLU A CA 1
ATOM 783 C C . GLU A 1 96 ? 7.316 -7.412 -29.698 1.00 91.38 96 GLU A C 1
ATOM 785 O O . GLU A 1 96 ? 8.442 -6.928 -29.587 1.00 91.38 96 GLU A O 1
ATOM 790 N N . GLU A 1 97 ? 6.472 -7.006 -30.649 1.00 93.75 97 GLU A N 1
ATOM 791 C CA . GLU A 1 97 ? 6.802 -5.967 -31.632 1.00 93.75 97 GLU A CA 1
ATOM 792 C C . GLU A 1 97 ? 6.953 -4.578 -30.994 1.00 93.75 97 GLU A C 1
ATOM 794 O O . GLU A 1 97 ? 7.684 -3.729 -31.505 1.00 93.75 97 GLU A O 1
ATOM 799 N N . GLN A 1 98 ? 6.280 -4.346 -29.864 1.00 95.56 98 GLN A N 1
ATOM 800 C CA . GLN A 1 98 ? 6.223 -3.056 -29.179 1.00 95.56 98 GLN A CA 1
ATOM 801 C C . GLN A 1 98 ? 7.136 -2.995 -27.945 1.00 95.56 98 GLN A C 1
ATOM 803 O O . GLN A 1 98 ? 7.376 -1.900 -27.437 1.00 95.56 98 GLN A O 1
ATOM 808 N N . ILE A 1 99 ? 7.687 -4.124 -27.479 1.00 95.38 99 ILE A N 1
ATOM 809 C CA . ILE A 1 99 ? 8.471 -4.202 -26.233 1.00 95.38 99 ILE A CA 1
ATOM 810 C C . ILE A 1 99 ? 9.689 -3.268 -26.232 1.00 95.38 99 ILE A C 1
ATOM 812 O O . ILE A 1 99 ? 10.024 -2.652 -25.221 1.00 95.38 99 ILE A O 1
ATOM 816 N N . GLN A 1 100 ? 10.343 -3.108 -27.385 1.00 96.75 100 GLN A N 1
ATO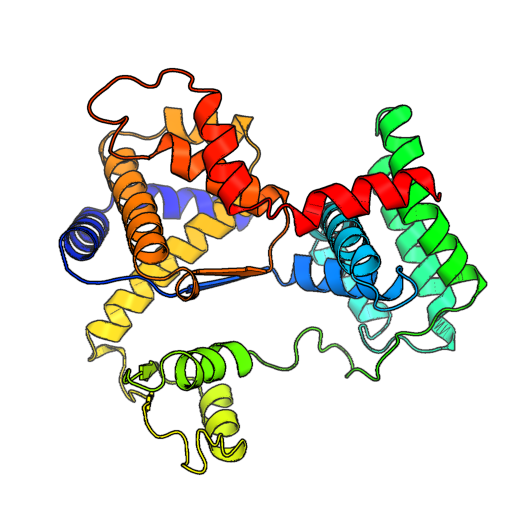M 817 C CA . GLN A 1 100 ? 11.505 -2.232 -27.506 1.00 96.75 100 GLN A CA 1
ATOM 818 C C . GLN A 1 100 ? 11.104 -0.760 -27.330 1.00 96.75 100 GLN A C 1
ATOM 820 O O . GLN A 1 100 ? 11.794 -0.008 -26.644 1.00 96.75 100 GLN A O 1
ATOM 825 N N . ASP A 1 101 ? 9.981 -0.356 -27.926 1.00 97.19 101 ASP A N 1
ATOM 826 C CA . ASP A 1 101 ? 9.436 0.997 -27.792 1.00 97.19 101 ASP A CA 1
ATOM 827 C C . ASP A 1 101 ? 8.892 1.239 -26.375 1.00 97.19 101 ASP A C 1
ATOM 829 O O . ASP A 1 101 ? 9.099 2.308 -25.808 1.00 97.19 101 ASP A O 1
ATOM 833 N N . PHE A 1 102 ? 8.296 0.225 -25.743 1.00 97.06 102 PHE A N 1
ATOM 834 C CA . PHE A 1 102 ? 7.879 0.281 -24.342 1.00 97.06 102 PHE A CA 1
ATOM 835 C C . PHE A 1 102 ? 9.050 0.628 -23.409 1.00 97.06 102 PHE A C 1
ATOM 837 O O . PHE A 1 102 ? 8.953 1.571 -22.617 1.00 97.06 102 PHE A O 1
ATOM 844 N N . TRP A 1 103 ? 10.186 -0.069 -23.535 1.00 96.81 103 TRP A N 1
ATOM 845 C CA . TRP A 1 103 ? 11.379 0.237 -22.740 1.00 96.81 103 TRP A CA 1
ATOM 846 C C . TRP A 1 103 ? 11.987 1.603 -23.089 1.00 96.81 103 TRP A C 1
ATOM 848 O O . TRP A 1 103 ? 12.392 2.337 -22.187 1.00 96.81 103 TRP A O 1
ATOM 858 N N . GLU A 1 104 ? 11.989 2.004 -24.365 1.00 97.19 104 GLU A N 1
ATOM 859 C CA . GLU A 1 104 ? 12.409 3.353 -24.777 1.00 97.19 104 GLU A CA 1
ATOM 860 C C . GLU A 1 104 ? 11.560 4.441 -24.100 1.00 97.19 104 GLU A C 1
ATOM 862 O O . GLU A 1 104 ? 12.095 5.417 -23.571 1.00 97.19 104 GLU A O 1
ATOM 867 N N . ARG A 1 105 ? 10.235 4.266 -24.032 1.00 96.00 105 ARG A N 1
ATOM 868 C CA . ARG A 1 105 ? 9.350 5.202 -23.327 1.00 96.00 105 ARG A CA 1
ATOM 869 C C . ARG A 1 105 ? 9.660 5.298 -21.839 1.00 96.00 105 ARG A C 1
ATOM 871 O O . ARG A 1 105 ? 9.635 6.409 -21.306 1.00 96.00 105 ARG A O 1
ATOM 878 N N . TRP A 1 106 ? 9.970 4.187 -21.172 1.00 95.62 106 TRP A N 1
ATOM 879 C CA . TRP A 1 106 ? 10.402 4.215 -19.773 1.00 95.62 106 TRP A CA 1
ATOM 880 C C . TRP A 1 106 ? 11.700 5.000 -19.582 1.00 95.62 106 TRP A C 1
ATOM 882 O O . TRP A 1 106 ? 11.770 5.815 -18.662 1.00 95.62 106 TRP A O 1
ATOM 892 N N . ILE A 1 107 ? 12.684 4.831 -20.474 1.00 95.94 107 ILE A N 1
ATOM 893 C CA . ILE A 1 107 ? 13.929 5.618 -20.457 1.00 95.94 107 ILE A CA 1
ATOM 894 C C . ILE A 1 107 ? 13.613 7.112 -20.576 1.00 95.94 107 ILE A C 1
ATOM 896 O O . ILE A 1 107 ? 14.123 7.908 -19.794 1.00 95.94 107 ILE A O 1
ATOM 900 N N . LEU A 1 108 ? 12.724 7.504 -21.494 1.00 95.31 108 LEU A N 1
ATOM 901 C CA . LEU A 1 108 ? 12.333 8.908 -21.667 1.00 95.31 108 LEU A CA 1
ATOM 902 C C . LEU A 1 108 ? 11.623 9.482 -20.430 1.00 95.31 108 LEU A C 1
ATOM 904 O O . LEU A 1 108 ? 11.886 10.620 -20.039 1.00 95.31 108 LEU A O 1
ATOM 908 N N . LEU A 1 109 ? 10.726 8.711 -19.807 1.00 93.50 109 LEU A N 1
ATOM 909 C CA . LEU A 1 109 ? 10.038 9.109 -18.573 1.00 93.50 109 LEU A CA 1
ATOM 910 C C . LEU A 1 109 ? 11.017 9.267 -17.405 1.00 93.50 109 LEU A C 1
ATOM 912 O O . LEU A 1 109 ? 10.898 10.210 -16.617 1.00 93.50 109 LEU A O 1
ATOM 916 N N . PHE A 1 110 ? 11.991 8.365 -17.313 1.00 92.75 110 PHE A N 1
ATOM 917 C CA . PHE A 1 110 ? 13.071 8.431 -16.344 1.00 92.75 110 PHE A CA 1
ATOM 918 C C . PHE A 1 110 ? 13.963 9.661 -16.579 1.00 92.75 110 PHE A C 1
ATOM 920 O O . PHE A 1 110 ? 14.158 10.455 -15.657 1.00 92.75 110 PHE A O 1
ATOM 927 N N . ASP A 1 111 ? 14.424 9.886 -17.813 1.00 93.12 111 ASP A N 1
ATOM 928 C CA . ASP A 1 111 ? 15.280 11.020 -18.179 1.00 93.12 111 ASP A CA 1
ATOM 929 C C . ASP A 1 111 ? 14.566 12.362 -17.898 1.00 93.12 111 ASP A C 1
ATOM 931 O O . ASP A 1 111 ? 15.179 13.309 -17.397 1.00 93.12 111 ASP A O 1
ATOM 935 N N . GLU A 1 112 ? 13.247 12.443 -18.133 1.00 92.69 112 GLU A N 1
ATOM 936 C CA . GLU A 1 112 ? 12.406 13.591 -17.754 1.00 92.69 112 GLU A CA 1
ATOM 937 C C . GLU A 1 112 ? 12.365 13.797 -16.227 1.00 92.69 112 GLU A C 1
ATOM 939 O O . GLU A 1 112 ? 12.391 14.939 -15.753 1.00 92.69 112 GLU A O 1
ATOM 944 N N . HIS A 1 113 ? 12.304 12.713 -15.446 1.00 90.19 113 HIS A N 1
ATOM 945 C CA . HIS A 1 113 ? 12.255 12.763 -13.984 1.00 90.19 113 HIS A CA 1
ATOM 946 C C . HIS A 1 113 ? 13.562 13.289 -13.377 1.00 90.19 113 HIS A C 1
ATOM 948 O O . HIS A 1 113 ? 13.521 14.172 -12.517 1.00 90.19 113 HIS A O 1
ATOM 954 N N . VAL A 1 114 ? 14.711 12.799 -13.852 1.00 90.94 114 VAL A N 1
ATOM 955 C CA . VAL A 1 114 ? 16.033 13.134 -13.291 1.00 90.94 114 VAL A CA 1
ATOM 956 C C . VAL A 1 114 ? 16.682 14.367 -13.925 1.00 90.94 114 VAL A C 1
ATOM 958 O O . VAL A 1 114 ? 17.737 14.807 -13.468 1.00 90.94 114 VAL A O 1
ATOM 961 N N . LYS A 1 115 ? 16.058 14.977 -14.944 1.00 90.56 115 LYS A N 1
ATOM 962 C CA . LYS A 1 115 ? 16.593 16.124 -15.707 1.00 90.56 115 LYS A CA 1
ATOM 963 C C . LYS A 1 115 ? 17.154 17.260 -14.842 1.00 90.56 115 LYS A C 1
ATOM 965 O O . LYS A 1 115 ? 18.143 17.883 -15.221 1.00 90.56 115 LYS A O 1
ATOM 970 N N . HIS A 1 116 ? 16.508 17.539 -13.712 1.00 89.50 116 HIS A N 1
ATOM 971 C CA . HIS A 1 116 ? 16.863 18.624 -12.791 1.00 89.50 116 HIS A CA 1
ATOM 972 C C . HIS A 1 116 ? 17.409 18.122 -11.445 1.00 89.50 116 HIS A C 1
ATOM 974 O O . HIS A 1 116 ? 17.502 18.899 -10.496 1.00 89.50 116 HIS A O 1
ATOM 980 N N . ALA A 1 117 ? 17.741 16.833 -11.340 1.00 88.12 117 ALA A N 1
ATOM 981 C CA . ALA A 1 117 ? 18.322 16.269 -10.131 1.00 88.12 117 ALA A CA 1
ATOM 982 C C . ALA A 1 117 ? 19.782 16.738 -9.944 1.00 88.12 117 ALA A C 1
ATOM 984 O O . ALA A 1 117 ? 20.483 16.971 -10.934 1.00 88.12 117 ALA A O 1
ATOM 985 N N . PRO A 1 118 ? 20.273 16.847 -8.694 1.00 91.81 118 PRO A N 1
ATOM 986 C CA . PRO A 1 118 ? 21.691 17.083 -8.419 1.00 91.81 118 PRO A CA 1
ATOM 987 C C . PRO A 1 118 ? 22.588 16.031 -9.088 1.00 91.81 118 PRO A C 1
ATOM 989 O O . PRO A 1 118 ? 22.191 14.874 -9.205 1.00 91.81 118 PRO A O 1
ATOM 992 N N . SER A 1 119 ? 23.817 16.392 -9.472 1.00 89.06 119 SER A N 1
ATOM 993 C CA . SER A 1 119 ? 24.707 15.512 -10.253 1.00 89.06 119 SER A CA 1
ATOM 994 C C . SER A 1 119 ? 24.960 14.146 -9.609 1.00 89.06 119 SER A C 1
ATOM 996 O O . SER A 1 119 ? 24.940 13.138 -10.308 1.00 89.06 119 SER A O 1
ATOM 998 N N . LEU A 1 120 ? 25.160 14.097 -8.287 1.00 85.06 120 LEU A N 1
ATOM 999 C CA . LEU A 1 120 ? 25.370 12.838 -7.563 1.00 85.06 120 LEU A CA 1
ATOM 1000 C C . LEU A 1 120 ? 24.117 11.954 -7.592 1.00 85.06 120 LEU A C 1
ATOM 1002 O O . LEU A 1 120 ? 24.202 10.759 -7.850 1.00 85.06 120 LEU A O 1
ATOM 1006 N N . THR A 1 121 ? 22.950 12.561 -7.370 1.00 83.62 121 THR A N 1
ATOM 1007 C CA . THR A 1 121 ? 21.652 11.890 -7.463 1.00 83.62 121 THR A CA 1
ATOM 1008 C C . THR A 1 121 ? 21.447 11.346 -8.869 1.00 83.62 121 THR A C 1
ATOM 1010 O O . THR A 1 121 ? 21.178 10.164 -9.029 1.00 83.62 121 THR A O 1
ATOM 1013 N N . LYS A 1 122 ? 21.654 12.176 -9.894 1.00 87.75 122 LYS A N 1
ATOM 1014 C CA . LYS A 1 122 ? 21.535 11.762 -11.291 1.00 87.75 122 LYS A CA 1
ATOM 1015 C C . LYS A 1 122 ? 22.453 10.582 -11.616 1.00 87.75 122 LYS A C 1
ATOM 1017 O O . LYS A 1 122 ? 21.971 9.601 -12.161 1.00 87.75 122 LYS A O 1
ATOM 1022 N N . TRP A 1 123 ? 23.727 10.644 -11.225 1.00 88.69 123 TRP A N 1
ATOM 1023 C CA . TRP A 1 123 ? 24.672 9.539 -11.415 1.00 88.69 123 TRP A CA 1
ATOM 1024 C C . TRP A 1 123 ? 24.178 8.237 -10.770 1.00 88.69 123 TRP A C 1
ATOM 1026 O O . TRP A 1 123 ? 24.216 7.190 -11.408 1.00 88.69 123 TRP A O 1
ATOM 1036 N N . PHE A 1 124 ? 23.660 8.302 -9.540 1.00 83.81 124 PHE A N 1
ATOM 1037 C CA . PHE A 1 124 ? 23.112 7.132 -8.851 1.00 83.81 124 PHE A CA 1
ATOM 1038 C C . PHE A 1 124 ? 21.892 6.554 -9.582 1.00 83.81 124 PHE A C 1
ATOM 1040 O O . PHE A 1 124 ? 21.838 5.359 -9.856 1.00 83.81 124 PHE A O 1
ATOM 1047 N N . PHE A 1 125 ? 20.933 7.403 -9.956 1.00 87.25 125 PHE A N 1
ATOM 1048 C CA . PHE A 1 125 ? 19.754 6.985 -10.714 1.00 87.25 125 PHE A CA 1
ATOM 1049 C C . PHE A 1 125 ? 20.136 6.381 -12.078 1.00 87.25 125 PHE A C 1
ATOM 1051 O O . PHE A 1 125 ? 19.553 5.373 -12.487 1.00 87.25 125 PHE A O 1
ATOM 1058 N N . ASP A 1 126 ? 21.123 6.966 -12.764 1.00 86.88 126 ASP A N 1
ATOM 1059 C CA . ASP A 1 126 ? 21.636 6.458 -14.037 1.00 86.88 126 ASP A CA 1
ATOM 1060 C C . ASP A 1 126 ? 22.204 5.040 -13.869 1.00 86.88 126 ASP A C 1
ATOM 1062 O O . ASP A 1 126 ? 21.876 4.150 -14.654 1.00 86.88 126 ASP A O 1
ATOM 1066 N N . LYS A 1 127 ? 22.988 4.814 -12.808 1.00 85.50 127 LYS A N 1
ATOM 1067 C CA . LYS A 1 127 ? 23.592 3.513 -12.501 1.00 85.50 127 LYS A CA 1
ATOM 1068 C C . LYS A 1 127 ? 22.592 2.437 -12.104 1.00 85.50 127 LYS A C 1
ATOM 1070 O O . LYS A 1 127 ? 22.733 1.300 -12.534 1.00 85.50 127 LYS A O 1
ATOM 1075 N N . VAL A 1 128 ? 21.583 2.772 -11.304 1.00 84.50 128 VAL A N 1
ATOM 1076 C CA . VAL A 1 128 ? 20.696 1.740 -10.747 1.00 84.50 128 VAL A CA 1
ATOM 1077 C C . VAL A 1 128 ? 19.497 1.449 -11.656 1.00 84.50 128 VAL A C 1
ATOM 1079 O O . VAL A 1 128 ? 19.117 0.292 -11.796 1.00 84.50 128 VAL A O 1
ATOM 1082 N N . ILE A 1 129 ? 18.906 2.462 -12.303 1.00 89.69 129 ILE A N 1
ATOM 1083 C CA . ILE A 1 129 ? 17.682 2.285 -13.112 1.00 89.69 129 ILE A CA 1
ATOM 1084 C C . ILE A 1 129 ? 17.968 2.398 -14.602 1.00 89.69 129 ILE A C 1
ATOM 1086 O O . ILE A 1 129 ? 17.545 1.545 -15.383 1.00 89.69 129 ILE A O 1
ATOM 1090 N N . ARG A 1 130 ? 18.641 3.473 -15.027 1.00 92.75 130 ARG A N 1
ATOM 1091 C CA . ARG A 1 130 ? 18.745 3.792 -16.456 1.00 92.75 130 ARG A CA 1
ATOM 1092 C C . ARG A 1 130 ? 19.507 2.721 -17.224 1.00 92.75 130 ARG A C 1
ATOM 1094 O O . ARG A 1 130 ? 19.067 2.338 -18.304 1.00 92.75 130 ARG A O 1
ATOM 1101 N N . GLU A 1 131 ? 20.618 2.231 -16.675 1.00 90.94 131 GLU A N 1
ATOM 1102 C CA . GLU A 1 131 ? 21.393 1.136 -17.274 1.00 90.94 131 GLU A CA 1
ATOM 1103 C C . GLU A 1 131 ? 20.535 -0.126 -17.451 1.00 90.94 131 GLU A C 1
ATOM 1105 O O . GLU A 1 131 ? 20.523 -0.689 -18.545 1.00 90.94 131 GLU A O 1
ATOM 1110 N N . LYS A 1 132 ? 19.716 -0.488 -16.454 1.00 91.56 132 LYS A N 1
ATOM 1111 C CA . LYS A 1 132 ? 18.785 -1.627 -16.531 1.00 91.56 132 LYS A CA 1
ATOM 1112 C C . LYS A 1 132 ? 17.664 -1.443 -17.549 1.00 91.56 132 LYS A C 1
ATOM 1114 O O . LYS A 1 132 ? 17.318 -2.383 -18.265 1.00 91.56 132 LYS A O 1
ATOM 1119 N N . LEU A 1 133 ? 17.128 -0.232 -17.684 1.00 94.25 133 LEU A N 1
ATOM 1120 C CA . LEU A 1 133 ? 16.159 0.084 -18.737 1.00 94.25 133 LEU A CA 1
ATOM 1121 C C . LEU A 1 133 ? 16.785 -0.011 -20.138 1.00 94.25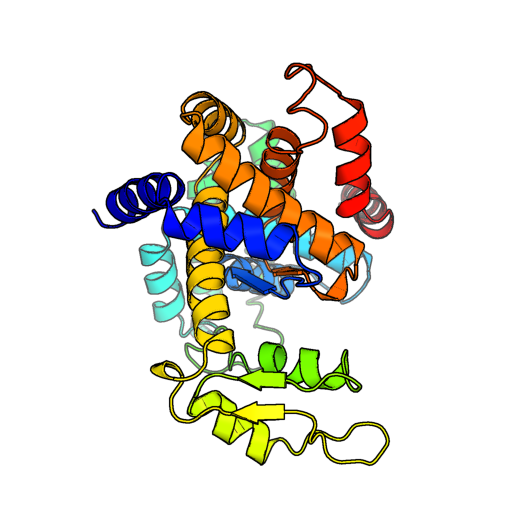 133 LEU A C 1
ATOM 1123 O O . LEU A 1 133 ? 16.173 -0.552 -21.059 1.00 94.25 133 LEU A O 1
ATOM 1127 N N . VAL A 1 134 ? 18.011 0.497 -20.310 1.00 95.25 134 VAL A N 1
ATOM 1128 C CA . VAL A 1 134 ? 18.750 0.427 -21.582 1.00 95.25 134 VAL A CA 1
ATOM 1129 C C . VAL A 1 134 ? 19.088 -1.018 -21.939 1.00 95.25 134 VAL A C 1
ATOM 1131 O O . VAL A 1 134 ? 18.910 -1.412 -23.091 1.00 95.25 134 VAL A O 1
ATOM 1134 N N . GLU A 1 135 ? 19.531 -1.810 -20.966 1.00 93.38 135 GLU A N 1
ATOM 1135 C CA . GLU A 1 135 ? 19.762 -3.247 -21.113 1.00 93.38 135 GLU A CA 1
ATOM 1136 C C . GLU A 1 135 ? 18.480 -3.964 -21.556 1.00 93.38 135 GLU A C 1
ATOM 1138 O O . GLU A 1 135 ? 18.473 -4.609 -22.605 1.00 93.38 135 GLU A O 1
ATOM 1143 N N . SER A 1 136 ? 17.368 -3.752 -20.843 1.00 93.25 136 SER A N 1
ATOM 1144 C CA . SER A 1 136 ? 16.063 -4.351 -21.162 1.00 93.25 136 SER A CA 1
ATOM 1145 C C . SER A 1 136 ? 15.581 -3.985 -22.567 1.00 93.25 136 SER A C 1
ATOM 1147 O O . SER A 1 136 ? 15.113 -4.847 -23.314 1.00 93.25 136 SER A O 1
ATOM 1149 N N . LYS A 1 137 ? 15.774 -2.726 -22.983 1.00 95.94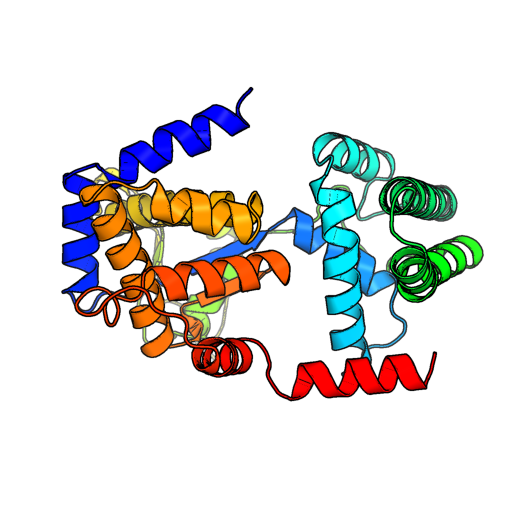 137 LYS A N 1
ATOM 1150 C CA . LYS A 1 137 ? 15.497 -2.281 -24.353 1.00 95.94 137 LYS A CA 1
ATOM 1151 C C . LYS A 1 137 ? 16.348 -3.023 -25.383 1.00 95.94 137 LYS A C 1
ATOM 1153 O O . LYS A 1 137 ? 15.814 -3.505 -26.380 1.00 95.94 137 LYS A O 1
ATOM 1158 N N . ASN A 1 138 ? 17.664 -3.077 -25.172 1.00 95.56 138 ASN A N 1
ATOM 1159 C CA . ASN A 1 138 ? 18.609 -3.669 -26.121 1.00 95.56 138 ASN A CA 1
ATOM 1160 C C . ASN A 1 138 ? 18.383 -5.176 -26.279 1.00 95.56 138 ASN A C 1
ATOM 1162 O O . ASN A 1 138 ? 18.496 -5.698 -27.385 1.00 95.56 138 ASN A O 1
ATOM 1166 N N . LEU A 1 139 ? 18.022 -5.852 -25.187 1.00 93.75 139 LEU A N 1
ATOM 1167 C CA . LEU A 1 139 ? 17.695 -7.275 -25.168 1.00 93.75 139 LEU A CA 1
ATOM 1168 C C . LEU A 1 139 ? 16.265 -7.580 -25.628 1.00 93.75 139 LEU A C 1
ATOM 1170 O O . LEU A 1 139 ? 15.928 -8.750 -25.775 1.00 93.75 139 LEU A O 1
ATOM 1174 N N . ARG A 1 140 ? 15.419 -6.560 -25.843 1.00 93.75 140 ARG A N 1
ATOM 1175 C CA . ARG A 1 140 ? 13.972 -6.729 -26.064 1.00 93.75 140 ARG A CA 1
ATOM 1176 C C . ARG A 1 140 ? 13.343 -7.620 -24.981 1.00 93.75 140 ARG A C 1
ATOM 1178 O O . ARG A 1 140 ? 12.583 -8.534 -25.293 1.00 93.75 140 ARG A O 1
ATOM 1185 N N . LYS A 1 141 ? 13.709 -7.371 -23.714 1.00 91.31 141 LYS A N 1
ATOM 1186 C CA . LYS A 1 141 ? 13.324 -8.198 -22.559 1.00 91.31 141 LYS A CA 1
ATOM 1187 C C . LYS A 1 141 ? 11.800 -8.269 -22.456 1.00 91.31 141 LYS A C 1
ATOM 1189 O O . LYS A 1 141 ? 11.154 -7.229 -22.328 1.00 91.31 141 LYS A O 1
ATOM 1194 N N . GLN A 1 142 ? 11.261 -9.482 -22.536 1.00 90.06 142 GLN A N 1
ATOM 1195 C CA . GLN A 1 142 ? 9.840 -9.765 -22.337 1.00 90.06 142 GLN A CA 1
ATOM 1196 C C . GLN A 1 142 ? 9.518 -9.857 -20.847 1.00 90.06 142 GLN A C 1
ATOM 1198 O O . GLN A 1 142 ? 10.405 -10.130 -20.036 1.00 90.06 142 GLN A O 1
ATOM 1203 N N . PHE A 1 143 ? 8.245 -9.665 -20.507 1.00 88.31 143 PHE A N 1
ATOM 1204 C CA . PHE A 1 143 ? 7.753 -9.932 -19.161 1.00 88.31 143 PHE A CA 1
ATOM 1205 C C . PHE A 1 143 ? 7.842 -11.433 -18.858 1.00 88.31 143 PHE A C 1
ATOM 1207 O O . PHE A 1 143 ? 7.506 -12.271 -19.693 1.00 88.31 143 PHE A O 1
ATOM 1214 N N . SER A 1 144 ? 8.312 -11.761 -17.658 1.00 82.00 144 SER A N 1
ATOM 1215 C CA . SER A 1 144 ? 8.638 -13.130 -17.232 1.00 82.00 144 SER A CA 1
ATOM 1216 C C . SER A 1 144 ? 7.452 -14.104 -17.176 1.00 82.00 144 SER A C 1
ATOM 1218 O O . SER A 1 144 ? 7.642 -15.313 -17.312 1.00 82.00 144 SER A O 1
ATOM 1220 N N . ALA A 1 145 ? 6.232 -13.598 -16.991 1.00 78.56 145 ALA A N 1
ATOM 1221 C CA . ALA A 1 145 ? 5.015 -14.393 -16.879 1.00 78.56 145 ALA A CA 1
ATOM 1222 C C . ALA A 1 145 ? 3.969 -13.944 -17.909 1.00 78.56 145 ALA A C 1
ATOM 1224 O O . ALA A 1 145 ? 3.911 -12.753 -18.224 1.00 78.56 145 ALA A O 1
ATOM 1225 N N . PRO A 1 146 ? 3.114 -14.860 -18.405 1.00 77.44 146 PRO A N 1
ATOM 1226 C CA . PRO A 1 146 ? 1.941 -14.474 -19.175 1.00 77.44 146 PRO A CA 1
ATOM 1227 C C . PRO A 1 146 ? 1.017 -13.639 -18.290 1.00 77.44 146 PRO A C 1
ATOM 1229 O O . PRO A 1 146 ? 0.803 -13.962 -17.119 1.00 77.44 146 PRO A O 1
ATOM 1232 N N . ARG A 1 147 ? 0.475 -12.558 -18.843 1.00 84.81 147 ARG A N 1
ATOM 1233 C CA . ARG A 1 147 ? -0.428 -11.659 -18.125 1.00 84.81 147 ARG A CA 1
ATOM 1234 C C . ARG A 1 147 ? -1.606 -11.301 -19.021 1.00 84.81 147 ARG A C 1
ATOM 1236 O O . ARG A 1 147 ? -1.491 -11.349 -20.242 1.00 84.81 147 ARG A O 1
ATOM 1243 N N . GLU A 1 148 ? -2.740 -10.980 -18.415 1.00 89.94 148 GLU A N 1
ATOM 1244 C CA . GLU A 1 148 ? -3.939 -10.594 -19.156 1.00 89.94 148 GLU A CA 1
ATOM 1245 C C . GLU A 1 148 ? -3.885 -9.122 -19.582 1.00 89.94 148 GLU A C 1
ATOM 1247 O O . GLU A 1 148 ? -3.369 -8.262 -18.862 1.00 89.94 148 GLU A O 1
ATOM 1252 N N . ASP A 1 149 ? -4.452 -8.829 -20.752 1.00 93.12 149 ASP A N 1
ATOM 1253 C CA . ASP A 1 149 ? -4.547 -7.478 -21.299 1.00 93.12 149 ASP A CA 1
ATOM 1254 C C . ASP A 1 149 ? -5.207 -6.525 -20.296 1.00 93.12 149 ASP A C 1
ATOM 1256 O O . ASP A 1 149 ? -6.336 -6.743 -19.858 1.00 93.12 149 ASP A O 1
ATOM 1260 N N . TYR A 1 150 ? -4.530 -5.420 -19.975 1.00 92.69 150 TYR A N 1
ATOM 1261 C CA . TYR A 1 150 ? -5.052 -4.349 -19.113 1.00 92.69 150 TYR A CA 1
ATOM 1262 C C . TYR A 1 150 ? -5.321 -4.732 -17.644 1.00 92.69 150 TYR A C 1
ATOM 1264 O O . TYR A 1 150 ? -5.821 -3.894 -16.884 1.00 92.69 150 TYR A O 1
ATOM 1272 N N . ILE A 1 151 ? -4.961 -5.943 -17.209 1.00 89.75 151 ILE A N 1
ATOM 1273 C CA . ILE A 1 151 ? -5.174 -6.420 -15.837 1.00 89.75 151 ILE A CA 1
ATOM 1274 C C . ILE A 1 151 ? -3.866 -6.353 -15.042 1.00 89.75 151 ILE A C 1
ATOM 1276 O O . ILE A 1 151 ? -3.009 -7.220 -15.148 1.00 89.75 151 ILE A O 1
ATOM 1280 N N . ILE A 1 152 ? -3.716 -5.312 -14.215 1.00 86.44 152 ILE A N 1
ATOM 1281 C CA . ILE A 1 152 ? -2.558 -5.144 -13.308 1.00 86.44 152 ILE A CA 1
ATOM 1282 C C . ILE A 1 152 ? -2.680 -6.061 -12.083 1.00 86.44 152 ILE A C 1
ATOM 1284 O O . ILE A 1 152 ? -1.703 -6.611 -11.599 1.00 86.44 152 ILE A O 1
ATOM 1288 N N . LEU A 1 153 ? -3.892 -6.199 -11.550 1.00 84.06 153 LEU A N 1
ATOM 1289 C CA . LEU A 1 153 ? -4.185 -7.055 -10.408 1.00 84.06 153 LEU A CA 1
ATOM 1290 C C . LEU A 1 153 ? -5.480 -7.794 -10.715 1.00 84.06 153 LEU A C 1
ATOM 1292 O O . LEU A 1 153 ? -6.527 -7.159 -10.831 1.00 84.06 153 LEU A O 1
ATOM 1296 N N . GLU A 1 154 ? -5.391 -9.115 -10.858 1.00 74.88 154 GLU A N 1
ATOM 1297 C CA . GLU A 1 154 ? -6.498 -9.963 -11.318 1.00 74.88 154 GLU A CA 1
ATOM 1298 C C . GLU A 1 154 ? -7.736 -9.827 -10.427 1.00 74.88 154 GLU A C 1
ATOM 1300 O O . GLU A 1 154 ? -8.851 -9.637 -10.908 1.00 74.88 154 GLU A O 1
ATOM 1305 N N . HIS A 1 155 ? -7.540 -9.870 -9.108 1.00 78.88 155 HIS A N 1
ATOM 1306 C CA . HIS A 1 155 ? -8.609 -9.663 -8.141 1.00 78.88 155 HIS A CA 1
ATOM 1307 C C . HIS A 1 155 ? -8.081 -9.483 -6.720 1.00 78.88 155 HIS A C 1
ATOM 1309 O O . HIS A 1 155 ? -6.996 -9.941 -6.359 1.00 78.88 155 HIS A O 1
ATOM 1315 N N . PHE A 1 156 ? -8.937 -8.941 -5.856 1.00 85.25 156 PHE A N 1
ATOM 1316 C CA . PHE A 1 156 ? -8.648 -8.785 -4.433 1.00 85.25 156 PHE A CA 1
ATOM 1317 C C . PHE A 1 156 ? -8.898 -10.055 -3.593 1.00 85.25 156 PHE A C 1
ATOM 1319 O O . PHE A 1 156 ? -8.802 -9.991 -2.372 1.00 85.25 156 PHE A O 1
ATOM 1326 N N . LEU A 1 157 ? -9.197 -11.212 -4.206 1.00 87.62 157 LEU A N 1
ATOM 1327 C CA . LEU A 1 157 ? -9.557 -12.453 -3.495 1.00 87.62 157 LEU A CA 1
ATOM 1328 C C . LEU A 1 157 ? -8.561 -12.837 -2.397 1.00 87.62 157 LEU A C 1
ATOM 1330 O O . LEU A 1 157 ? -8.976 -13.241 -1.315 1.00 87.62 157 LEU A O 1
ATOM 1334 N N . SER A 1 158 ? -7.259 -12.691 -2.652 1.00 86.25 158 SER A N 1
ATOM 1335 C CA . SER A 1 158 ? -6.208 -13.026 -1.686 1.00 86.25 158 SER A CA 1
ATOM 1336 C C . SER A 1 158 ? -6.331 -12.224 -0.387 1.00 86.25 158 SER A C 1
ATOM 1338 O O . SER A 1 158 ? -6.105 -12.778 0.687 1.00 86.25 158 SER A O 1
ATOM 1340 N N . TYR A 1 159 ? -6.770 -10.965 -0.454 1.00 87.12 159 TYR A N 1
ATOM 1341 C CA . TYR A 1 159 ? -6.989 -10.116 0.721 1.00 87.12 159 TYR A CA 1
ATOM 1342 C C . TYR A 1 159 ? -8.205 -10.546 1.550 1.00 87.12 159 TYR A C 1
ATOM 1344 O O . TYR A 1 159 ? -8.227 -10.316 2.756 1.00 87.12 159 TYR A O 1
ATOM 1352 N N . TYR A 1 160 ? -9.185 -11.211 0.931 1.00 89.44 160 TYR A N 1
ATOM 1353 C CA . TYR A 1 160 ? -10.340 -11.788 1.627 1.00 89.44 160 TYR A CA 1
ATOM 1354 C C . TYR A 1 160 ? -10.058 -13.200 2.142 1.00 89.44 160 TYR A C 1
ATOM 1356 O O . TYR A 1 160 ? -10.464 -13.536 3.249 1.00 89.44 160 TYR A O 1
ATOM 1364 N N . ALA A 1 161 ? -9.339 -14.019 1.372 1.00 89.56 161 ALA A N 1
ATOM 1365 C CA . ALA A 1 161 ? -9.032 -15.402 1.723 1.00 89.56 161 ALA A CA 1
ATOM 1366 C C . ALA A 1 161 ? -7.935 -15.511 2.795 1.00 89.56 161 ALA A C 1
ATOM 1368 O O . ALA A 1 161 ? -8.029 -16.347 3.692 1.00 89.56 161 ALA A O 1
ATOM 1369 N N . SER A 1 162 ? -6.911 -14.653 2.745 1.00 88.62 162 SER A N 1
ATOM 1370 C CA . SER A 1 162 ? -5.773 -14.692 3.674 1.00 88.62 162 SER A CA 1
ATOM 1371 C C . SER A 1 162 ? -6.196 -14.604 5.154 1.00 88.62 162 SER A C 1
ATOM 1373 O O . SER A 1 162 ? -5.807 -15.485 5.928 1.00 88.62 162 SER A O 1
ATOM 1375 N N . PRO A 1 163 ? -7.073 -13.665 5.575 1.00 89.31 163 PRO A N 1
ATOM 1376 C CA . PRO A 1 163 ? -7.581 -13.628 6.947 1.00 89.31 163 PRO A CA 1
ATOM 1377 C C . PRO A 1 163 ? -8.308 -14.907 7.382 1.00 89.31 163 PRO A C 1
ATOM 1379 O O . PRO A 1 163 ? -8.203 -15.288 8.549 1.00 89.31 163 PRO A O 1
ATOM 1382 N N . LEU A 1 164 ? -9.014 -15.586 6.471 1.00 91.25 164 LEU A N 1
ATOM 1383 C CA . LEU A 1 164 ? -9.734 -16.826 6.782 1.00 91.25 164 LEU A CA 1
ATOM 1384 C C . LEU A 1 164 ? -8.777 -17.955 7.164 1.00 91.25 164 LEU A C 1
ATOM 1386 O O . LEU A 1 164 ? -9.086 -18.747 8.053 1.00 91.25 164 LEU A O 1
ATOM 1390 N N . LEU A 1 165 ? -7.615 -17.997 6.508 1.00 89.62 165 LEU A N 1
ATOM 1391 C CA . LEU A 1 165 ? -6.579 -19.003 6.720 1.00 89.62 165 LEU A CA 1
ATOM 1392 C C . LEU A 1 165 ? -5.700 -18.665 7.931 1.00 89.62 165 LEU A C 1
ATOM 1394 O O . LEU A 1 165 ? -5.493 -19.515 8.796 1.00 89.62 165 LEU A O 1
ATOM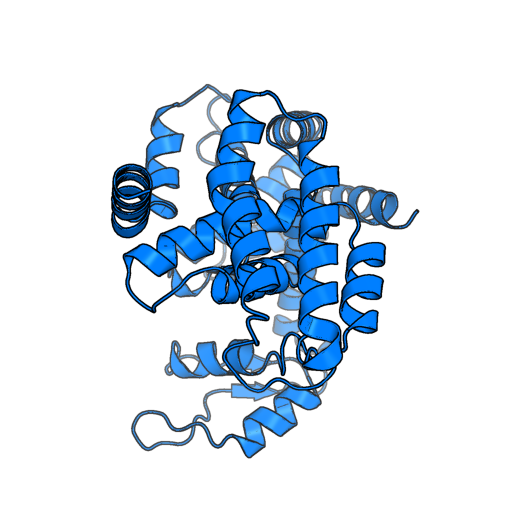 1398 N N . ILE A 1 166 ? -5.213 -17.422 8.020 1.00 90.06 166 ILE A N 1
ATOM 1399 C CA . ILE A 1 166 ? -4.324 -16.964 9.102 1.00 90.06 166 ILE A CA 1
ATOM 1400 C C . ILE A 1 166 ? -5.064 -16.960 10.445 1.00 90.06 166 ILE A C 1
ATOM 1402 O O . ILE A 1 166 ? -4.524 -17.392 11.464 1.00 90.06 166 ILE A O 1
ATOM 1406 N N . PHE A 1 167 ? -6.319 -16.505 10.449 1.00 91.94 167 PHE A N 1
ATOM 1407 C CA . PHE A 1 167 ? -7.171 -16.443 11.634 1.00 91.94 167 PHE A CA 1
ATOM 1408 C C . PHE A 1 167 ? -8.267 -17.506 11.561 1.00 91.94 167 PHE A C 1
ATOM 1410 O O . PHE A 1 167 ? -9.457 -17.214 11.680 1.00 91.94 167 PHE A O 1
ATOM 1417 N N . SER A 1 168 ? -7.855 -18.760 11.388 1.00 90.81 168 SER A N 1
ATOM 1418 C CA . SER A 1 168 ? -8.747 -19.916 11.223 1.00 90.81 168 SER A CA 1
ATOM 1419 C C . SER A 1 168 ? -9.684 -20.179 12.406 1.00 90.81 168 SER A C 1
ATOM 1421 O O . SER A 1 168 ? -10.729 -20.807 12.252 1.00 90.81 168 SER A O 1
ATOM 1423 N N . LYS A 1 169 ? -9.333 -19.678 13.597 1.00 91.56 169 LYS A N 1
ATOM 1424 C CA . LYS A 1 169 ? -10.164 -19.751 14.811 1.00 91.56 169 LYS A CA 1
ATOM 1425 C C . LYS A 1 169 ? -11.136 -18.576 14.963 1.00 91.56 169 LYS A C 1
ATOM 1427 O O . LYS A 1 169 ? -11.970 -18.602 15.864 1.00 91.56 169 LYS A O 1
ATOM 1432 N N . SER A 1 170 ? -11.018 -17.550 14.125 1.00 93.56 170 SER A N 1
ATOM 1433 C CA . SER A 1 170 ? -11.920 -16.398 14.103 1.00 93.56 170 SER A CA 1
ATOM 1434 C C . SER A 1 170 ? -13.074 -16.639 13.141 1.00 93.56 170 SER A C 1
ATOM 1436 O O . SER A 1 170 ? -12.917 -17.367 12.164 1.00 93.56 170 SER A O 1
ATOM 1438 N N . PHE A 1 171 ? -14.215 -15.999 13.404 1.00 94.69 171 PHE A N 1
ATOM 1439 C CA . PHE A 1 171 ? -15.341 -15.952 12.475 1.00 94.69 171 PHE A CA 1
ATOM 1440 C C . PHE A 1 171 ? -15.394 -14.584 11.792 1.00 94.69 171 PHE A C 1
ATOM 1442 O O . PHE A 1 171 ? -15.388 -13.558 12.474 1.00 94.69 171 PHE A O 1
ATOM 1449 N N . HIS A 1 172 ? -15.443 -14.572 10.463 1.00 93.88 172 HIS A N 1
ATOM 1450 C CA . HIS A 1 172 ? -15.322 -13.365 9.647 1.00 93.88 172 HIS A CA 1
ATOM 1451 C C . HIS A 1 172 ? -16.673 -12.959 9.063 1.00 93.88 172 HIS A C 1
ATOM 1453 O O . HIS A 1 172 ? -17.407 -13.780 8.517 1.00 93.88 172 HIS A O 1
ATOM 1459 N N . LEU A 1 173 ? -17.012 -11.681 9.185 1.00 93.69 173 LEU A N 1
ATOM 1460 C CA . LEU A 1 173 ? -18.218 -11.113 8.593 1.00 93.69 173 LEU A CA 1
ATOM 1461 C C . LEU A 1 173 ? -17.796 -10.166 7.483 1.00 93.69 173 LEU A C 1
ATOM 1463 O O . LEU A 1 173 ? -17.028 -9.239 7.733 1.00 93.69 173 LEU A O 1
ATOM 1467 N N . PHE A 1 174 ? -18.299 -10.409 6.283 1.00 91.88 174 PHE A N 1
ATOM 1468 C CA . PHE A 1 174 ? -18.032 -9.573 5.123 1.00 91.88 174 PHE A CA 1
ATOM 1469 C C . PHE A 1 174 ? -19.295 -8.834 4.697 1.00 91.88 174 PHE A C 1
ATOM 1471 O O . PHE A 1 174 ? -20.404 -9.371 4.791 1.00 91.88 174 PHE A O 1
ATOM 1478 N N . ASP A 1 175 ? -19.106 -7.612 4.205 1.00 91.88 175 ASP A N 1
ATOM 1479 C CA . ASP A 1 175 ? -20.123 -6.949 3.395 1.00 91.88 175 ASP A CA 1
ATOM 1480 C C . ASP A 1 175 ? -20.261 -7.661 2.040 1.00 91.88 175 ASP A C 1
ATOM 1482 O O . ASP A 1 175 ? -19.376 -8.407 1.612 1.00 91.88 175 ASP A O 1
ATOM 1486 N N . THR A 1 176 ? -21.398 -7.468 1.385 1.00 89.75 176 THR A N 1
ATOM 1487 C CA . THR A 1 176 ? -21.728 -8.100 0.111 1.00 89.75 176 THR A CA 1
ATOM 1488 C C . THR A 1 176 ? -20.821 -7.582 -1.006 1.00 89.75 176 THR A C 1
ATOM 1490 O O . THR A 1 176 ? -20.950 -6.448 -1.456 1.00 89.75 176 THR A O 1
ATOM 1493 N N . GLU A 1 177 ? -19.957 -8.458 -1.523 1.00 88.44 177 GLU A N 1
ATOM 1494 C CA . GLU A 1 177 ? -19.028 -8.169 -2.621 1.00 88.44 177 GLU A CA 1
ATOM 1495 C C . GLU A 1 177 ? -19.170 -9.224 -3.720 1.00 88.44 177 GLU A C 1
ATOM 1497 O O . GLU A 1 177 ? -18.543 -10.283 -3.683 1.00 88.44 177 GLU A O 1
ATOM 1502 N N . SER A 1 178 ? -20.034 -8.949 -4.701 1.00 88.75 178 SER A N 1
ATOM 1503 C CA . SER A 1 178 ? -20.551 -9.968 -5.633 1.00 88.75 178 SER A CA 1
ATOM 1504 C C . SER A 1 178 ? -19.482 -10.790 -6.367 1.00 88.75 178 SER A C 1
ATOM 1506 O O . SER A 1 178 ? -19.661 -11.994 -6.552 1.00 88.75 178 SER A O 1
ATOM 1508 N N . GLU A 1 179 ? -18.370 -10.174 -6.771 1.00 89.44 179 GLU A N 1
ATOM 1509 C CA . GLU A 1 179 ? -17.277 -10.867 -7.461 1.00 89.44 179 GLU A CA 1
ATOM 1510 C C . GLU A 1 179 ? -16.435 -11.710 -6.495 1.00 89.44 179 GLU A C 1
ATOM 1512 O O . GLU A 1 179 ? -16.082 -12.851 -6.794 1.00 89.44 179 GLU A O 1
ATOM 1517 N N . ILE A 1 180 ? -16.161 -11.180 -5.301 1.00 90.06 180 ILE A N 1
ATOM 1518 C CA . ILE A 1 180 ? -15.404 -11.884 -4.262 1.00 90.06 180 ILE A CA 1
ATOM 1519 C C . ILE A 1 180 ? -16.190 -13.086 -3.742 1.00 90.06 180 ILE A C 1
ATOM 1521 O O . ILE A 1 180 ? -15.612 -14.156 -3.576 1.00 90.06 180 ILE A O 1
ATOM 1525 N N . MET A 1 181 ? -17.501 -12.941 -3.543 1.00 90.50 181 MET A N 1
ATOM 1526 C CA . MET A 1 181 ? -18.393 -14.029 -3.137 1.00 90.50 181 MET A CA 1
ATOM 1527 C C . MET A 1 181 ? -18.312 -15.204 -4.113 1.00 90.50 181 MET A C 1
ATOM 1529 O O . MET A 1 181 ? -17.973 -16.314 -3.707 1.00 90.50 181 MET A O 1
ATOM 1533 N N . LYS A 1 182 ? -18.525 -14.939 -5.411 1.00 90.12 182 LYS A N 1
ATOM 1534 C CA . LYS A 1 182 ? -18.451 -15.962 -6.467 1.00 90.12 182 LYS A CA 1
ATOM 1535 C C . LYS A 1 182 ? -17.102 -16.675 -6.481 1.00 90.12 182 LYS A C 1
ATOM 1537 O O . LYS A 1 182 ? -17.051 -17.895 -6.620 1.00 90.12 182 LYS A O 1
ATOM 1542 N N . ARG A 1 183 ? -16.007 -15.922 -6.336 1.00 89.44 183 ARG A N 1
ATOM 1543 C CA . ARG A 1 183 ? -14.648 -16.477 -6.351 1.00 89.44 183 ARG A CA 1
ATOM 1544 C C . ARG A 1 183 ? -14.313 -17.270 -5.094 1.00 89.44 183 ARG A C 1
ATOM 1546 O O . ARG A 1 183 ? -13.673 -18.310 -5.201 1.00 89.44 183 ARG A O 1
ATOM 1553 N N . LEU A 1 184 ? -14.739 -16.825 -3.912 1.00 87.75 184 LEU A N 1
ATOM 1554 C CA . LEU A 1 184 ? -14.555 -17.592 -2.676 1.00 87.75 184 LEU A CA 1
ATOM 1555 C C . LEU A 1 184 ? -15.312 -18.924 -2.738 1.00 87.75 184 LEU A C 1
ATOM 1557 O O . LEU A 1 184 ? -14.756 -19.953 -2.358 1.00 87.75 184 LEU A O 1
ATOM 1561 N N . GLU A 1 185 ? -16.541 -18.915 -3.260 1.00 84.75 185 GLU A N 1
ATOM 1562 C CA . GLU A 1 185 ? -17.357 -20.122 -3.443 1.00 84.75 185 GLU A CA 1
ATOM 1563 C C . GLU A 1 185 ? -16.726 -21.109 -4.436 1.00 84.75 185 GLU A C 1
ATOM 1565 O O . GLU A 1 185 ? -16.725 -22.316 -4.187 1.00 84.75 185 GLU A O 1
ATOM 1570 N N . SER A 1 186 ? -16.149 -20.617 -5.539 1.00 85.50 186 SER A N 1
ATOM 1571 C CA . SER A 1 186 ? -15.527 -21.475 -6.555 1.00 85.50 186 SER A CA 1
ATOM 1572 C C . SER A 1 186 ? -14.143 -22.004 -6.166 1.00 85.50 186 SER A C 1
ATOM 1574 O O . SER A 1 186 ? -13.762 -23.082 -6.617 1.00 85.50 186 SER A O 1
ATOM 1576 N N . SER A 1 187 ? -13.396 -21.285 -5.323 1.00 80.00 187 SER A N 1
ATOM 1577 C CA . SER A 1 187 ? -11.989 -21.596 -5.015 1.00 80.00 187 SER A CA 1
ATOM 1578 C C . SER A 1 187 ? -11.789 -22.754 -4.029 1.00 80.00 187 SER A C 1
ATOM 1580 O O . SER A 1 187 ? -10.658 -23.199 -3.858 1.00 80.00 187 SER A O 1
ATOM 1582 N N . GLN A 1 188 ? -12.855 -23.240 -3.375 1.00 72.19 188 GLN A N 1
ATOM 1583 C CA . GLN A 1 188 ? -12.834 -24.387 -2.448 1.00 72.19 188 GLN A CA 1
ATOM 1584 C C . GLN A 1 188 ? -11.631 -24.388 -1.481 1.00 72.19 188 GLN A C 1
ATOM 1586 O O . GLN A 1 188 ? -10.890 -25.365 -1.399 1.00 72.19 188 GLN A O 1
ATOM 1591 N N . PHE A 1 189 ? -11.408 -23.296 -0.741 1.00 79.88 189 PHE A N 1
ATOM 1592 C CA . PHE A 1 189 ? -10.276 -23.218 0.189 1.00 79.88 189 PHE A CA 1
ATOM 1593 C C . PHE A 1 189 ? -10.346 -24.327 1.252 1.00 79.88 189 PHE A C 1
ATOM 1595 O O . PHE A 1 189 ? -11.364 -24.493 1.932 1.00 79.88 189 PHE A O 1
ATOM 1602 N N . VAL A 1 190 ? -9.245 -25.068 1.415 1.00 79.38 190 VAL A N 1
ATOM 1603 C CA . VAL A 1 190 ? -9.104 -26.154 2.393 1.00 79.38 190 VAL A CA 1
ATOM 1604 C C . VAL A 1 190 ? -7.987 -25.817 3.375 1.00 79.38 190 VAL A C 1
ATOM 1606 O O . VAL A 1 190 ? -6.867 -25.512 2.972 1.00 79.38 190 VAL A O 1
ATOM 1609 N N . LEU A 1 191 ? -8.276 -25.927 4.669 1.00 79.12 191 LEU A N 1
ATOM 1610 C CA . LEU A 1 191 ? -7.304 -25.830 5.752 1.00 79.12 191 LEU A CA 1
ATOM 1611 C C . LEU A 1 191 ? -7.367 -27.117 6.582 1.00 79.12 191 LEU A C 1
ATOM 1613 O O . LEU A 1 191 ? -8.446 -27.527 6.999 1.00 79.12 191 LEU A O 1
ATOM 1617 N N . GLU A 1 192 ? -6.225 -27.778 6.797 1.00 80.50 192 GLU A N 1
ATOM 1618 C CA . GLU A 1 192 ? -6.145 -29.050 7.547 1.00 80.50 192 GLU A CA 1
ATOM 1619 C C . GLU A 1 192 ? -7.154 -30.117 7.055 1.00 80.50 192 GLU A C 1
ATOM 1621 O O . GLU A 1 192 ? -7.820 -30.788 7.844 1.00 80.50 192 GLU A O 1
ATOM 1626 N N . ASN A 1 193 ? -7.289 -30.266 5.730 1.00 80.56 193 ASN A N 1
ATOM 1627 C CA . ASN A 1 193 ? -8.247 -31.168 5.066 1.00 80.56 193 ASN A CA 1
ATOM 1628 C C . ASN A 1 193 ? -9.734 -30.860 5.334 1.00 80.56 193 ASN A C 1
ATOM 1630 O O . ASN A 1 193 ? -10.593 -31.712 5.102 1.00 80.56 193 ASN A O 1
ATOM 1634 N N . LYS A 1 194 ? -10.065 -29.652 5.806 1.00 82.31 194 LYS A N 1
ATOM 1635 C CA . LYS A 1 194 ? -11.442 -29.180 5.995 1.00 82.31 194 LYS A CA 1
ATOM 1636 C C . LYS A 1 194 ? -11.710 -27.933 5.165 1.00 82.31 194 LYS A C 1
ATOM 1638 O O . LYS A 1 194 ? -10.861 -27.052 5.069 1.00 82.31 194 LYS A O 1
ATOM 1643 N N . ALA A 1 195 ? -12.908 -27.851 4.595 1.00 85.19 195 ALA A N 1
ATOM 1644 C CA . ALA A 1 195 ? -13.354 -26.648 3.906 1.00 85.19 195 ALA A CA 1
ATOM 1645 C C . ALA A 1 195 ? -13.388 -25.456 4.875 1.00 85.19 195 ALA A C 1
ATOM 1647 O O . ALA A 1 195 ? -13.854 -25.577 6.012 1.00 85.19 195 ALA A O 1
ATOM 1648 N N . VAL A 1 196 ? -12.909 -24.306 4.412 1.00 87.94 196 VAL A N 1
ATOM 1649 C CA . VAL A 1 196 ? -12.966 -23.040 5.146 1.00 87.94 196 VAL A CA 1
ATOM 1650 C C . VAL A 1 196 ? -14.427 -22.594 5.239 1.00 87.94 196 VAL A C 1
ATOM 1652 O O . VAL A 1 196 ? -15.063 -22.300 4.233 1.00 87.94 196 VAL A O 1
ATOM 1655 N N . GLN A 1 197 ? -14.972 -22.574 6.456 1.00 88.69 197 GLN A N 1
ATOM 1656 C CA . GLN A 1 197 ? -16.380 -22.240 6.736 1.00 88.69 197 GLN A CA 1
ATOM 1657 C C . GLN A 1 197 ? -16.527 -21.168 7.826 1.00 88.69 197 GLN A C 1
ATOM 1659 O O . GLN A 1 197 ? -17.616 -20.917 8.336 1.00 88.69 197 GLN A O 1
ATOM 1664 N N . ASN A 1 198 ? -15.426 -20.534 8.221 1.00 93.19 198 ASN A N 1
ATOM 1665 C CA . ASN A 1 198 ? -15.381 -19.553 9.299 1.00 93.19 198 ASN A CA 1
ATOM 1666 C C . ASN A 1 198 ? -15.727 -18.131 8.826 1.00 93.19 198 ASN A C 1
ATOM 1668 O O . ASN A 1 198 ? -15.159 -17.163 9.328 1.00 93.19 198 ASN A O 1
ATOM 1672 N N . TYR A 1 199 ? -16.641 -17.987 7.865 1.00 93.81 199 TYR A N 1
ATOM 1673 C CA . TYR A 1 199 ? -17.073 -16.681 7.377 1.00 93.81 199 TYR A CA 1
ATOM 1674 C C . TYR A 1 199 ? -18.540 -16.650 6.953 1.00 93.81 199 TYR A C 1
ATOM 1676 O O . TYR A 1 199 ? -19.155 -17.683 6.691 1.00 93.81 199 TYR A O 1
ATOM 1684 N N . LYS A 1 200 ? -19.097 -15.439 6.872 1.00 92.62 200 LYS A N 1
ATOM 1685 C CA . LYS A 1 200 ? -20.426 -15.175 6.318 1.00 92.62 200 LYS A CA 1
ATOM 1686 C C . LYS A 1 200 ? -20.478 -13.803 5.642 1.00 92.62 200 LYS A C 1
ATOM 1688 O O . LYS A 1 200 ? -19.938 -12.834 6.168 1.00 92.62 200 LYS A O 1
ATOM 1693 N N . PHE A 1 201 ? -21.206 -13.727 4.531 1.00 92.81 201 PHE A N 1
ATOM 1694 C CA . PHE A 1 201 ? -21.619 -12.474 3.900 1.00 92.81 201 PHE A CA 1
ATOM 1695 C C . PHE A 1 201 ? -22.937 -11.966 4.497 1.00 92.81 201 PHE A C 1
ATOM 1697 O O . PHE A 1 201 ? -23.873 -12.744 4.714 1.00 92.81 201 PHE A O 1
ATOM 1704 N N . ILE A 1 202 ? -23.004 -10.673 4.801 1.00 92.88 202 ILE A N 1
ATOM 1705 C CA . ILE A 1 202 ? -24.204 -10.018 5.329 1.00 92.88 202 ILE A CA 1
ATOM 1706 C C . ILE A 1 202 ? -24.964 -9.349 4.182 1.00 92.88 202 ILE A C 1
ATOM 1708 O O . ILE A 1 202 ? -24.413 -8.507 3.482 1.00 92.88 202 ILE A O 1
ATOM 1712 N N . GLU A 1 203 ? -26.235 -9.721 4.012 1.00 84.62 203 GLU A N 1
ATOM 1713 C CA . GLU A 1 203 ? -27.080 -9.265 2.896 1.00 84.62 203 GLU A CA 1
ATOM 1714 C C . GLU A 1 203 ? -27.475 -7.784 2.993 1.00 84.62 203 GLU A C 1
ATOM 1716 O O . GLU A 1 203 ? -27.529 -7.096 1.977 1.00 84.62 203 GLU A O 1
ATOM 1721 N N . ASP A 1 204 ? -27.749 -7.289 4.205 1.00 86.06 204 ASP A N 1
ATOM 1722 C CA . ASP A 1 204 ? -28.081 -5.881 4.449 1.00 86.06 204 ASP A CA 1
ATOM 1723 C C . ASP A 1 204 ? -27.108 -5.262 5.457 1.00 86.06 204 ASP A C 1
ATOM 1725 O O . ASP A 1 204 ? -27.324 -5.274 6.675 1.00 86.06 204 ASP A O 1
ATOM 1729 N N . SER A 1 205 ? -26.013 -4.703 4.942 1.00 81.00 205 SER A N 1
ATOM 1730 C CA . SER A 1 205 ? -24.998 -4.013 5.743 1.00 81.00 205 SER A CA 1
ATOM 1731 C C . SER A 1 205 ? -25.529 -2.784 6.481 1.00 81.00 205 SER A C 1
ATOM 1733 O O . SER A 1 205 ? -25.008 -2.426 7.540 1.00 81.00 205 SER A O 1
ATOM 1735 N N . LYS A 1 206 ? -26.635 -2.177 6.026 1.00 82.75 206 LYS A N 1
ATOM 1736 C CA . LYS A 1 206 ? -27.251 -1.019 6.701 1.00 82.75 206 LYS A CA 1
ATOM 1737 C C . LYS A 1 206 ? -27.929 -1.386 8.015 1.00 82.75 206 LYS A C 1
ATOM 1739 O O . LYS A 1 206 ? -28.255 -0.495 8.800 1.00 82.75 206 LYS A O 1
ATOM 1744 N N . LEU A 1 207 ? -28.134 -2.675 8.269 1.00 85.88 207 LEU A N 1
ATOM 1745 C CA . LEU A 1 207 ? -28.693 -3.182 9.519 1.00 85.88 207 LEU A CA 1
ATOM 1746 C C . LEU A 1 207 ? -27.629 -3.803 10.434 1.00 85.88 207 LEU A C 1
ATOM 1748 O O . LEU A 1 207 ? -27.921 -4.085 11.597 1.00 85.88 207 LEU A O 1
ATOM 1752 N N . ASP A 1 208 ? -26.393 -3.976 9.955 1.00 91.25 208 ASP A N 1
ATOM 1753 C CA . ASP A 1 208 ? -25.299 -4.538 10.744 1.00 91.25 208 ASP A CA 1
ATOM 1754 C C . ASP A 1 208 ? -24.361 -3.447 11.272 1.00 91.25 208 ASP A C 1
ATOM 1756 O O . ASP A 1 208 ? -23.560 -2.860 10.543 1.00 91.25 208 ASP A O 1
ATOM 1760 N N . LEU A 1 209 ? -24.431 -3.194 12.581 1.00 89.88 209 LEU A N 1
ATOM 1761 C CA . LEU A 1 209 ? -23.593 -2.188 13.239 1.00 89.88 209 LEU A CA 1
ATOM 1762 C C . LEU A 1 209 ? -22.090 -2.469 13.092 1.00 89.88 209 LEU A C 1
ATOM 1764 O O . LEU A 1 209 ? -21.303 -1.526 13.096 1.00 89.88 209 LEU A O 1
ATOM 1768 N N . ARG A 1 210 ? -21.669 -3.735 12.963 1.00 91.69 210 ARG A N 1
ATOM 1769 C CA . ARG A 1 210 ? -20.245 -4.087 12.838 1.00 91.69 210 ARG A CA 1
ATOM 1770 C C . ARG A 1 210 ? -19.708 -3.635 11.488 1.00 91.69 210 ARG A C 1
ATOM 1772 O O . ARG A 1 210 ? -18.639 -3.036 11.446 1.00 91.69 210 ARG A O 1
ATOM 1779 N N . ILE A 1 211 ? -20.482 -3.851 10.422 1.00 89.62 211 ILE A N 1
ATOM 1780 C CA . ILE A 1 211 ? -20.123 -3.394 9.074 1.00 89.62 211 ILE A CA 1
ATOM 1781 C C . ILE A 1 211 ? -20.116 -1.866 9.017 1.00 89.62 211 ILE A C 1
ATOM 1783 O O . ILE A 1 211 ? -19.141 -1.287 8.559 1.00 89.62 211 ILE A O 1
ATOM 1787 N N . GLN A 1 212 ? -21.110 -1.196 9.602 1.00 87.25 212 GLN A N 1
ATOM 1788 C CA . GLN A 1 212 ? -21.135 0.273 9.638 1.00 87.25 212 GLN A CA 1
ATOM 1789 C C . GLN A 1 212 ? -19.934 0.880 10.376 1.00 87.25 212 GLN A C 1
ATOM 1791 O O . GLN A 1 212 ? -19.396 1.906 9.959 1.00 87.25 212 GLN A O 1
ATOM 1796 N N . ILE A 1 213 ? -19.492 0.256 11.474 1.00 90.88 213 ILE A N 1
ATOM 1797 C CA . ILE A 1 213 ? -18.263 0.664 12.167 1.00 90.88 213 ILE A CA 1
ATOM 1798 C C . ILE A 1 213 ? -17.055 0.483 11.239 1.00 90.88 213 ILE A C 1
ATOM 1800 O O . ILE A 1 213 ? -16.223 1.389 11.147 1.00 90.88 213 ILE A O 1
ATOM 1804 N N . CYS A 1 214 ? -16.970 -0.650 10.533 1.00 90.94 214 CYS A N 1
ATOM 1805 C CA . CYS A 1 214 ? -15.930 -0.887 9.534 1.00 90.94 214 CYS A CA 1
ATOM 1806 C C . CYS A 1 214 ? -15.946 0.177 8.428 1.00 90.94 214 CYS A C 1
ATOM 1808 O O . CYS A 1 214 ? -14.884 0.715 8.135 1.00 90.94 214 CYS A O 1
ATOM 1810 N N . ASP A 1 215 ? -17.103 0.559 7.886 1.00 88.19 215 ASP A N 1
ATOM 1811 C CA . ASP A 1 215 ? -17.214 1.568 6.822 1.00 88.19 215 ASP A CA 1
ATOM 1812 C C . ASP A 1 215 ? -16.651 2.926 7.246 1.00 88.19 215 ASP A C 1
ATOM 1814 O O . ASP A 1 215 ? -15.886 3.561 6.514 1.00 88.19 215 ASP A O 1
ATOM 1818 N N . VAL A 1 216 ? -16.989 3.370 8.461 1.00 89.25 216 VAL A N 1
ATOM 1819 C CA . VAL A 1 216 ? -16.473 4.636 8.997 1.00 89.25 216 VAL A CA 1
ATOM 1820 C C . VAL A 1 216 ? -14.959 4.558 9.189 1.00 89.25 216 VAL A C 1
ATOM 1822 O O . VAL A 1 216 ? -14.242 5.476 8.784 1.00 89.25 216 VAL A O 1
ATOM 1825 N N . LEU A 1 217 ? -14.452 3.458 9.757 1.00 91.06 217 LEU A N 1
ATOM 1826 C CA . LEU A 1 217 ? -13.015 3.264 9.955 1.00 91.06 217 LEU A CA 1
ATOM 1827 C C . LEU A 1 217 ? -12.264 3.190 8.622 1.00 91.06 217 LEU A C 1
ATOM 1829 O O . LEU A 1 217 ? -11.254 3.873 8.463 1.00 91.06 217 LEU A O 1
ATOM 1833 N N . VAL A 1 218 ? -12.769 2.439 7.642 1.00 90.44 218 VAL A N 1
ATOM 1834 C CA . VAL A 1 218 ? -12.193 2.343 6.294 1.00 90.44 218 VAL A CA 1
ATOM 1835 C C . VAL A 1 218 ? -12.192 3.710 5.615 1.00 90.44 218 VAL A C 1
ATOM 1837 O O . VAL A 1 218 ? -11.187 4.082 5.008 1.00 90.44 218 VAL A O 1
ATOM 1840 N N . GLY A 1 219 ? -13.250 4.511 5.770 1.00 88.81 219 GLY A N 1
ATOM 1841 C CA . GLY A 1 219 ? -13.284 5.898 5.303 1.00 88.81 219 GLY A CA 1
ATOM 1842 C C . GLY A 1 219 ? -12.181 6.762 5.928 1.00 88.81 219 GLY A C 1
ATOM 1843 O O . GLY A 1 219 ? -11.473 7.484 5.218 1.00 88.81 219 GLY A O 1
ATOM 1844 N N . CYS A 1 220 ? -11.971 6.647 7.243 1.00 89.75 220 CYS A N 1
ATOM 1845 C CA . CYS A 1 220 ? -10.894 7.346 7.945 1.00 89.75 220 CYS A CA 1
ATOM 1846 C C . CYS A 1 220 ? -9.504 6.899 7.480 1.00 89.75 220 CYS A C 1
ATOM 1848 O O . CYS A 1 220 ? -8.658 7.748 7.197 1.00 89.75 220 CYS A O 1
ATOM 1850 N N . LEU A 1 221 ? -9.274 5.591 7.355 1.00 92.19 221 LEU A N 1
ATOM 1851 C CA . LEU A 1 221 ? -8.007 5.032 6.881 1.00 92.19 221 LEU A CA 1
ATOM 1852 C C . LEU A 1 221 ? -7.723 5.427 5.432 1.00 92.19 221 LEU A C 1
ATOM 1854 O O . LEU A 1 221 ? -6.607 5.830 5.114 1.00 92.19 221 LEU A O 1
ATOM 1858 N N . SER A 1 222 ? -8.738 5.399 4.568 1.00 90.38 222 SER A N 1
ATOM 1859 C CA . SER A 1 222 ? -8.625 5.807 3.165 1.00 90.38 222 SER A CA 1
ATOM 1860 C C . SER A 1 222 ? -8.176 7.257 3.048 1.00 90.38 222 SER A C 1
ATOM 1862 O O . SER A 1 222 ? -7.265 7.570 2.278 1.00 90.38 222 SER A O 1
ATOM 1864 N N . TRP A 1 223 ? -8.771 8.152 3.842 1.00 89.75 223 TRP A N 1
ATOM 1865 C CA . TRP A 1 223 ? -8.312 9.534 3.922 1.00 89.75 223 TRP A CA 1
ATOM 1866 C C . TRP A 1 223 ? -6.876 9.622 4.444 1.00 89.75 223 TRP A C 1
ATOM 1868 O O . TRP A 1 223 ? -6.048 10.292 3.825 1.00 89.75 223 TRP A O 1
ATOM 1878 N N . PHE A 1 224 ? -6.585 8.948 5.555 1.00 91.44 224 PHE A N 1
ATOM 1879 C CA . PHE A 1 224 ? -5.299 9.023 6.235 1.00 91.44 224 PHE A CA 1
ATOM 1880 C C . PHE A 1 224 ? -4.154 8.559 5.329 1.00 91.44 224 PHE A C 1
ATOM 1882 O O . PHE A 1 224 ? -3.219 9.320 5.083 1.00 91.44 224 PHE A O 1
ATOM 1889 N N . PHE A 1 225 ? -4.262 7.380 4.716 1.00 91.81 225 PHE A N 1
ATOM 1890 C CA . PHE A 1 225 ? -3.246 6.879 3.788 1.00 91.81 225 PHE A CA 1
ATOM 1891 C C . PHE A 1 225 ? -3.171 7.704 2.500 1.00 91.81 225 PHE A C 1
ATOM 1893 O O . PHE A 1 225 ? -2.076 7.971 2.006 1.00 91.81 225 PHE A O 1
ATOM 1900 N N . THR A 1 226 ? -4.296 8.223 1.993 1.00 90.12 226 THR A N 1
ATOM 1901 C CA . THR A 1 226 ? -4.275 9.157 0.852 1.00 90.12 226 THR A CA 1
ATOM 1902 C C . THR A 1 226 ? -3.536 10.453 1.193 1.00 90.12 226 THR A C 1
ATOM 1904 O O . THR A 1 226 ? -2.808 10.995 0.353 1.00 90.12 226 THR A O 1
ATOM 1907 N N . PHE A 1 227 ? -3.708 10.963 2.413 1.00 89.19 227 PHE A N 1
ATOM 1908 C CA . PHE A 1 227 ? -2.995 12.131 2.910 1.00 89.19 227 PHE A CA 1
ATOM 1909 C C . PHE A 1 227 ? -1.489 11.855 2.986 1.00 89.19 227 PHE A C 1
ATOM 1911 O O . PHE A 1 227 ? -0.711 12.603 2.390 1.00 89.19 227 PHE A O 1
ATOM 1918 N N . LEU A 1 228 ? -1.084 10.745 3.609 1.00 90.12 228 LEU A N 1
ATOM 1919 C CA . LEU A 1 228 ? 0.324 10.350 3.730 1.00 90.12 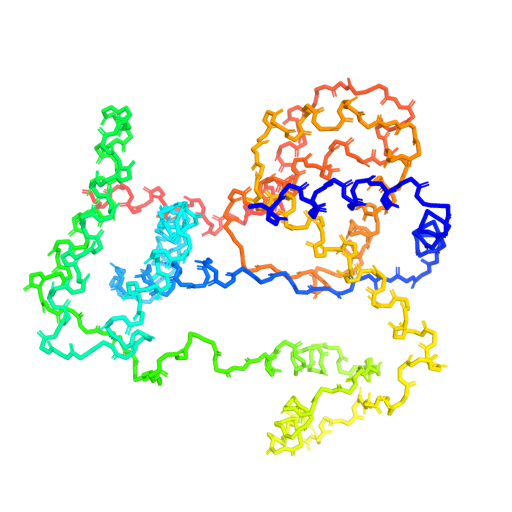228 LEU A CA 1
ATOM 1920 C C . LEU A 1 228 ? 0.984 10.147 2.368 1.00 90.12 228 LEU A C 1
ATOM 1922 O O . LEU A 1 228 ? 2.091 10.631 2.136 1.00 90.12 228 LEU A O 1
ATOM 1926 N N . LYS A 1 229 ? 0.269 9.535 1.423 1.00 89.69 229 LYS A N 1
ATOM 1927 C CA . LYS A 1 229 ? 0.730 9.370 0.047 1.00 89.69 229 LYS A CA 1
ATOM 1928 C C . LYS A 1 229 ? 1.041 10.697 -0.635 1.00 89.69 229 LYS A C 1
ATOM 1930 O O . LYS A 1 229 ? 1.970 10.755 -1.428 1.00 89.69 229 LYS A O 1
ATOM 1935 N N . ASN A 1 230 ? 0.303 11.774 -0.389 1.00 87.00 230 ASN A N 1
ATOM 1936 C CA . ASN A 1 230 ? 0.487 13.035 -1.123 1.00 87.00 230 ASN A CA 1
ATOM 1937 C C . ASN A 1 230 ? 1.296 14.095 -0.352 1.00 87.00 230 ASN A C 1
ATOM 1939 O O . ASN A 1 230 ? 1.260 15.264 -0.737 1.00 87.00 230 ASN A O 1
ATOM 1943 N N . THR A 1 231 ? 2.023 13.705 0.699 1.00 86.81 231 THR A N 1
ATOM 1944 C CA . THR A 1 231 ? 2.700 14.637 1.616 1.00 86.81 231 THR A CA 1
ATOM 1945 C C . THR A 1 231 ? 4.184 14.273 1.789 1.00 86.81 231 THR A C 1
ATOM 1947 O O . THR A 1 231 ? 4.611 13.181 1.421 1.00 86.81 231 THR A O 1
ATOM 1950 N N . ASN A 1 232 ? 4.992 15.208 2.292 1.00 84.81 232 ASN A N 1
ATOM 1951 C CA . ASN A 1 232 ? 6.385 14.991 2.701 1.00 84.81 232 ASN A CA 1
ATOM 1952 C C . ASN A 1 232 ? 6.570 15.382 4.175 1.00 84.81 232 ASN A C 1
ATOM 1954 O O . ASN A 1 232 ? 5.690 16.022 4.746 1.00 84.81 232 ASN A O 1
ATOM 1958 N N . GLU A 1 233 ? 7.712 15.055 4.778 1.00 80.38 233 GLU A N 1
ATOM 1959 C CA . GLU A 1 233 ? 7.973 15.295 6.207 1.00 80.38 233 GLU A CA 1
ATOM 1960 C C . GLU A 1 233 ? 7.691 16.746 6.649 1.00 80.38 233 GLU A C 1
ATOM 1962 O O . GLU A 1 233 ? 6.950 16.979 7.605 1.00 80.38 233 GLU A O 1
ATOM 1967 N N . ALA A 1 234 ? 8.185 17.741 5.904 1.00 81.12 234 ALA A N 1
ATOM 1968 C CA . ALA A 1 234 ? 7.968 19.153 6.229 1.00 81.12 234 ALA A CA 1
ATOM 1969 C C . ALA A 1 234 ? 6.477 19.544 6.203 1.00 81.12 234 ALA A C 1
ATOM 1971 O O . ALA A 1 234 ? 5.991 20.267 7.076 1.00 81.12 234 ALA A O 1
ATOM 1972 N N . ALA A 1 235 ? 5.732 19.047 5.214 1.00 86.81 235 ALA A N 1
ATOM 1973 C CA . ALA A 1 235 ? 4.299 19.275 5.109 1.00 86.81 235 ALA A CA 1
ATOM 1974 C C . ALA A 1 235 ? 3.501 18.489 6.166 1.00 86.81 235 ALA A C 1
ATOM 1976 O O . ALA A 1 235 ? 2.482 18.997 6.631 1.00 86.81 235 ALA A O 1
ATOM 1977 N N . LEU A 1 236 ? 3.969 17.310 6.600 1.00 86.31 236 LEU A N 1
ATOM 1978 C CA . LEU A 1 236 ? 3.381 16.560 7.717 1.00 86.31 236 LEU A CA 1
ATOM 1979 C C . LEU A 1 236 ? 3.514 17.329 9.030 1.00 86.31 236 LEU A C 1
ATOM 1981 O O . LEU A 1 236 ? 2.530 17.469 9.755 1.00 86.31 236 LEU A O 1
ATOM 1985 N N . LEU A 1 237 ? 4.698 17.880 9.308 1.00 85.12 237 LEU A N 1
ATOM 1986 C CA . LEU A 1 237 ? 4.924 18.694 10.500 1.00 85.12 237 LEU A CA 1
ATOM 1987 C C . LEU A 1 237 ? 4.054 19.955 10.483 1.00 85.12 237 LEU A C 1
ATOM 1989 O O . LEU A 1 237 ? 3.362 20.253 11.455 1.00 85.12 237 LEU A O 1
ATOM 1993 N N . SER A 1 238 ? 4.035 20.674 9.356 1.00 85.19 238 SER A N 1
ATOM 1994 C CA . SER A 1 238 ? 3.186 21.858 9.191 1.00 85.19 238 SER A CA 1
ATOM 1995 C C . SER A 1 238 ? 1.701 21.526 9.381 1.00 85.19 238 SER A C 1
ATOM 1997 O O . SER A 1 238 ? 0.995 22.238 10.098 1.00 85.19 238 SER A O 1
ATOM 1999 N N . PHE A 1 239 ? 1.239 20.411 8.808 1.00 88.81 239 PHE A N 1
ATOM 2000 C CA . PHE A 1 239 ? -0.117 19.909 9.001 1.00 88.81 239 PHE A CA 1
ATOM 2001 C C . PHE A 1 239 ? -0.411 19.640 10.479 1.00 88.81 239 PHE A C 1
ATOM 2003 O O . PHE A 1 239 ? -1.388 20.178 11.000 1.00 88.81 239 PHE A O 1
ATOM 2010 N N . ALA A 1 240 ? 0.449 18.892 11.173 1.00 87.94 240 ALA A N 1
ATOM 2011 C CA . ALA A 1 240 ? 0.270 18.556 12.583 1.00 87.94 240 ALA A CA 1
ATOM 2012 C C . ALA A 1 240 ? 0.191 19.801 13.484 1.00 87.94 240 ALA A C 1
ATOM 2014 O O . ALA A 1 240 ? -0.658 19.878 14.378 1.00 87.94 240 ALA A O 1
ATOM 2015 N N . LEU A 1 241 ? 1.032 20.805 13.216 1.00 85.50 241 LEU A N 1
ATOM 2016 C CA . LEU A 1 241 ? 1.023 22.081 13.933 1.00 85.50 241 LEU A CA 1
ATOM 2017 C C . LEU A 1 241 ? -0.246 22.901 13.660 1.00 85.50 241 LEU A C 1
ATOM 2019 O O . LEU A 1 241 ? -0.723 23.590 14.560 1.00 85.50 241 LEU A O 1
ATOM 2023 N N . SER A 1 242 ? -0.814 22.799 12.454 1.00 88.25 242 SER A N 1
ATOM 2024 C CA . SER A 1 242 ? -2.030 23.524 12.058 1.00 88.25 242 SER A CA 1
ATOM 2025 C C . SER A 1 242 ? -3.327 22.970 12.663 1.00 88.25 242 SER A C 1
ATOM 2027 O O . SER A 1 242 ? -4.351 23.655 12.649 1.00 88.25 242 SER A O 1
ATOM 2029 N N . LEU A 1 243 ? -3.306 21.740 13.190 1.00 88.44 243 LEU A N 1
ATOM 2030 C CA . LEU A 1 243 ? -4.495 21.097 13.742 1.00 88.44 243 LEU A CA 1
ATOM 2031 C C . LEU A 1 243 ? -4.981 21.798 15.013 1.00 88.44 243 LEU A C 1
ATOM 2033 O O . LEU A 1 243 ? -4.209 22.105 15.924 1.00 88.44 243 LEU A O 1
ATOM 2037 N N . ASN A 1 244 ? -6.297 21.965 15.132 1.00 89.06 244 ASN A N 1
ATOM 2038 C CA . ASN A 1 244 ? -6.892 22.390 16.394 1.00 89.06 244 ASN A CA 1
ATOM 2039 C C . ASN A 1 244 ? -6.983 21.234 17.402 1.00 89.06 244 ASN A C 1
ATOM 2041 O O . ASN A 1 244 ? -6.791 20.064 17.071 1.00 89.06 244 ASN A O 1
ATOM 2045 N N . LYS A 1 245 ? -7.337 21.562 18.650 1.00 88.69 245 LYS A N 1
ATOM 2046 C CA . LYS A 1 245 ? -7.406 20.595 19.756 1.00 88.69 245 LYS A CA 1
ATOM 2047 C C . LYS A 1 245 ? -8.255 19.356 19.437 1.00 88.69 245 LYS A C 1
ATOM 2049 O O . LYS A 1 245 ? -7.830 18.251 19.748 1.00 88.69 245 LYS A O 1
ATOM 2054 N N . LYS A 1 246 ? -9.428 19.521 18.812 1.00 88.69 246 LYS A N 1
ATOM 2055 C CA . LYS A 1 246 ? -10.311 18.388 18.481 1.00 88.69 246 LYS A CA 1
ATOM 2056 C C . LYS A 1 246 ? -9.684 17.486 17.421 1.00 88.69 246 LYS A C 1
ATOM 2058 O O . LYS A 1 246 ? -9.680 16.275 17.588 1.00 88.69 246 LYS A O 1
ATOM 2063 N N . GLN A 1 247 ? -9.099 18.077 16.380 1.00 89.38 247 GLN A N 1
ATOM 2064 C CA . GLN A 1 247 ? -8.432 17.320 15.317 1.00 89.38 247 GLN A CA 1
ATOM 2065 C C . GLN A 1 247 ? -7.236 16.534 15.841 1.00 89.38 247 GLN A C 1
ATOM 2067 O O . GLN A 1 247 ? -7.063 15.382 15.456 1.00 89.38 247 GLN A O 1
ATOM 2072 N N . LYS A 1 248 ? -6.441 17.140 16.734 1.00 90.75 248 LYS A N 1
ATOM 2073 C CA . LYS A 1 248 ? -5.311 16.461 17.376 1.00 90.75 248 LYS A CA 1
ATOM 2074 C C . LYS A 1 248 ? -5.775 15.248 18.174 1.00 90.75 248 LYS A C 1
ATOM 2076 O O . LYS A 1 248 ? -5.218 14.179 17.992 1.00 90.75 248 LYS A O 1
ATOM 2081 N N . ILE A 1 249 ? -6.833 15.392 18.978 1.00 90.81 249 ILE A N 1
ATOM 2082 C CA . ILE A 1 249 ? -7.403 14.275 19.749 1.00 90.81 249 ILE A CA 1
ATOM 2083 C C . ILE A 1 249 ? -7.865 13.147 18.820 1.00 90.81 249 ILE A C 1
ATOM 2085 O O . ILE A 1 249 ? -7.484 12.001 19.030 1.00 90.81 249 ILE A O 1
ATOM 2089 N N . SER A 1 250 ? -8.649 13.454 17.784 1.00 91.62 250 SER A N 1
ATOM 2090 C CA . SER A 1 250 ? -9.137 12.433 16.847 1.00 91.62 250 SER A CA 1
ATOM 2091 C C . SER A 1 250 ? -7.997 11.718 16.120 1.00 91.62 250 SER A C 1
ATOM 2093 O O . SER A 1 250 ? -8.037 10.501 15.967 1.00 91.62 250 SER A O 1
ATOM 2095 N N . LEU A 1 251 ? -6.967 12.454 15.691 1.00 92.19 251 LEU A N 1
ATOM 2096 C CA . LEU A 1 251 ? -5.821 11.864 15.005 1.00 92.19 251 LEU A CA 1
ATOM 2097 C C . LEU A 1 251 ? -4.946 11.031 15.952 1.00 92.19 251 LEU A C 1
ATOM 2099 O O . LEU A 1 251 ? -4.536 9.940 15.569 1.00 92.19 251 LEU A O 1
ATOM 2103 N N . SER A 1 252 ? -4.733 11.484 17.192 1.00 92.88 252 SER A N 1
ATOM 2104 C CA . SER A 1 252 ? -4.087 10.680 18.236 1.00 92.88 252 SER A CA 1
ATOM 2105 C C . SER A 1 252 ? -4.840 9.382 18.486 1.00 92.88 252 SER A C 1
ATOM 2107 O O . SER A 1 252 ? -4.231 8.322 18.447 1.00 92.88 252 SER A O 1
ATOM 2109 N N . LEU A 1 253 ? -6.165 9.429 18.651 1.00 94.50 253 LEU A N 1
ATOM 2110 C CA . LEU A 1 253 ? -6.969 8.216 18.821 1.00 94.50 253 LEU A CA 1
ATOM 2111 C C . LEU A 1 253 ? -6.805 7.257 17.636 1.00 94.50 253 LEU A C 1
ATOM 2113 O O . LEU A 1 253 ? -6.618 6.064 17.849 1.00 94.50 253 LEU A O 1
ATOM 2117 N N . LEU A 1 254 ? -6.824 7.761 16.398 1.00 94.50 254 LEU A N 1
ATOM 2118 C CA . LEU A 1 254 ? -6.604 6.930 15.213 1.00 94.50 254 LEU A CA 1
ATOM 2119 C C . LEU A 1 254 ? -5.214 6.270 15.223 1.00 94.5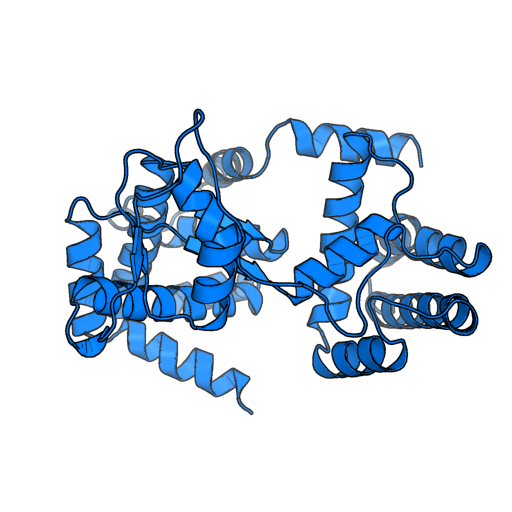0 254 LEU A C 1
ATOM 2121 O O . LEU A 1 254 ? -5.124 5.055 15.052 1.00 94.50 254 LEU A O 1
ATOM 2125 N N . CYS A 1 255 ? -4.145 7.040 15.448 1.00 93.75 255 CYS A N 1
ATOM 2126 C CA . CYS A 1 255 ? -2.777 6.512 15.516 1.00 93.75 255 CYS A CA 1
ATOM 2127 C C . CYS A 1 255 ? -2.633 5.441 16.606 1.00 93.75 255 CYS A C 1
ATOM 2129 O O . CYS A 1 255 ? -1.982 4.419 16.401 1.00 93.75 255 CYS A O 1
ATOM 2131 N N . GLU A 1 256 ? -3.285 5.644 17.743 1.00 93.12 256 GLU A N 1
ATOM 2132 C CA . GLU A 1 256 ? -3.233 4.738 18.885 1.00 93.12 256 GLU A CA 1
ATOM 2133 C C . GLU A 1 256 ? -4.043 3.465 18.667 1.00 93.12 256 GLU A C 1
ATOM 2135 O O . GLU A 1 256 ? -3.604 2.395 19.074 1.00 93.12 256 GLU A O 1
ATOM 2140 N N . ILE A 1 257 ? -5.178 3.541 17.968 1.00 95.38 257 ILE A N 1
ATOM 2141 C CA . ILE A 1 257 ? -5.910 2.353 17.515 1.00 95.38 257 ILE A CA 1
ATOM 2142 C C . ILE A 1 257 ? -5.021 1.509 16.598 1.00 95.38 257 ILE A C 1
ATOM 2144 O O . ILE A 1 257 ? -4.930 0.295 16.783 1.00 95.38 257 ILE A O 1
ATOM 2148 N N . LEU A 1 258 ? -4.343 2.135 15.631 1.00 94.31 258 LEU A N 1
ATOM 2149 C CA . LEU A 1 258 ? -3.437 1.435 14.716 1.00 94.31 258 LEU A CA 1
ATOM 2150 C C . LEU A 1 258 ? -2.270 0.792 15.468 1.00 94.31 258 LEU A C 1
ATOM 2152 O O . LEU A 1 258 ? -1.986 -0.389 15.269 1.00 94.31 258 LEU A O 1
ATOM 2156 N N . ARG A 1 259 ? -1.653 1.535 16.393 1.00 93.12 259 ARG A N 1
ATOM 2157 C CA . ARG A 1 259 ? -0.568 1.049 17.252 1.00 93.12 259 ARG A CA 1
ATOM 2158 C C . ARG A 1 259 ? -1.019 -0.122 18.128 1.00 93.12 259 ARG A C 1
ATOM 2160 O O . ARG A 1 259 ? -0.396 -1.177 18.095 1.00 93.12 259 ARG A O 1
ATOM 2167 N N . LYS A 1 260 ? -2.140 0.027 18.841 1.00 94.44 260 LYS A N 1
ATOM 2168 C CA . LYS A 1 260 ? -2.753 -1.016 19.679 1.00 94.44 260 LYS A CA 1
ATOM 2169 C C . LYS A 1 260 ? -3.052 -2.284 18.874 1.00 94.44 260 LYS A C 1
ATOM 2171 O O . LYS A 1 260 ? -2.845 -3.392 19.362 1.00 94.44 260 LYS A O 1
ATOM 2176 N N . SER A 1 261 ? -3.531 -2.129 17.641 1.00 95.25 261 SER A N 1
ATOM 2177 C CA . SER A 1 261 ? -3.843 -3.252 16.747 1.00 95.25 261 SER A CA 1
ATOM 2178 C C . SER A 1 261 ? -2.584 -3.981 16.295 1.00 95.25 261 SER A C 1
ATOM 2180 O O . SER A 1 261 ? -2.529 -5.206 16.384 1.00 95.25 261 SER A O 1
ATOM 2182 N N . PHE A 1 262 ? -1.549 -3.239 15.902 1.00 91.94 262 PHE A N 1
ATOM 2183 C CA . PHE A 1 262 ? -0.252 -3.816 15.570 1.00 91.94 262 PHE A CA 1
ATOM 2184 C C . PHE A 1 262 ? 0.378 -4.560 16.757 1.00 91.94 262 PHE A C 1
ATOM 2186 O O . PHE A 1 262 ? 0.815 -5.698 16.612 1.00 91.94 262 PHE A O 1
ATOM 2193 N N . GLU A 1 263 ? 0.398 -3.939 17.941 1.00 93.38 263 GLU A N 1
ATOM 2194 C CA . GLU A 1 263 ? 0.966 -4.528 19.162 1.00 93.38 263 GLU A CA 1
ATOM 2195 C C . GLU A 1 263 ? 0.233 -5.807 19.577 1.00 93.38 263 GLU A C 1
ATOM 2197 O O . GLU A 1 263 ? 0.851 -6.741 20.089 1.00 93.38 263 GLU A O 1
ATOM 2202 N N . LYS A 1 264 ? -1.080 -5.877 19.328 1.00 95.31 264 LYS A N 1
ATOM 2203 C CA . LYS A 1 264 ? -1.867 -7.088 19.560 1.00 95.31 264 LYS A CA 1
ATOM 2204 C C . LYS A 1 264 ? -1.459 -8.218 18.624 1.00 95.31 264 LYS A C 1
ATOM 2206 O O . LYS A 1 264 ? -1.321 -9.356 19.074 1.00 95.31 264 LYS A O 1
ATOM 2211 N N . ASN A 1 265 ? -1.346 -7.923 17.330 1.00 92.19 265 ASN A N 1
ATOM 2212 C CA . ASN A 1 265 ? -0.884 -8.866 16.324 1.00 92.19 265 ASN A CA 1
ATOM 2213 C C . ASN A 1 265 ? -0.411 -8.118 15.060 1.00 92.19 265 ASN A C 1
ATOM 2215 O O . ASN A 1 265 ? -1.246 -7.527 14.372 1.00 92.19 265 ASN A O 1
ATOM 2219 N N . PRO A 1 266 ? 0.878 -8.212 14.677 1.00 89.50 266 PRO A N 1
ATOM 2220 C CA . PRO A 1 266 ? 1.394 -7.570 13.466 1.00 89.50 266 PRO A CA 1
ATOM 2221 C C . PRO A 1 266 ? 0.656 -7.962 12.179 1.00 89.50 266 PRO A C 1
ATOM 2223 O O . PRO A 1 266 ? 0.581 -7.164 11.250 1.00 89.50 266 PRO A O 1
ATOM 2226 N N . ALA A 1 267 ? 0.059 -9.159 12.126 1.00 89.31 267 ALA A N 1
ATOM 2227 C CA . ALA A 1 267 ? -0.722 -9.614 10.976 1.00 89.31 267 ALA A CA 1
ATOM 2228 C C . ALA A 1 267 ? -2.033 -8.828 10.772 1.00 89.31 267 ALA A C 1
ATOM 2230 O O . ALA A 1 267 ? -2.668 -8.980 9.735 1.00 89.31 267 ALA A O 1
ATOM 2231 N N . PHE A 1 268 ? -2.443 -7.976 11.720 1.00 90.50 268 PHE A N 1
ATOM 2232 C CA . PHE A 1 268 ? -3.563 -7.050 11.529 1.00 90.50 268 PHE A CA 1
ATOM 2233 C C . PHE A 1 268 ? -3.214 -5.859 10.636 1.00 90.50 268 PHE A C 1
ATOM 2235 O O . PHE A 1 268 ? -4.105 -5.163 10.162 1.00 90.50 268 PHE A O 1
ATOM 2242 N N . THR A 1 269 ? -1.941 -5.596 10.370 1.00 87.94 269 THR A N 1
ATOM 2243 C CA . THR A 1 269 ? -1.556 -4.464 9.528 1.00 87.94 269 THR A CA 1
ATOM 2244 C C . THR A 1 269 ? -0.746 -4.964 8.352 1.00 87.94 269 THR A C 1
ATOM 2246 O O . THR A 1 269 ? 0.300 -5.582 8.534 1.00 87.94 269 THR A O 1
ATOM 2249 N N . SER A 1 270 ? -1.207 -4.678 7.141 1.00 85.19 270 SER A N 1
ATOM 2250 C CA . SER A 1 270 ? -0.465 -4.994 5.923 1.00 85.19 270 SER A CA 1
ATOM 2251 C C . SER A 1 270 ? -0.464 -3.803 4.977 1.00 85.19 270 SER A C 1
ATOM 2253 O O . SER A 1 270 ? -1.438 -3.052 4.885 1.00 85.19 270 SER A O 1
ATOM 2255 N N . SER A 1 271 ? 0.660 -3.573 4.300 1.00 86.25 271 SER A N 1
ATOM 2256 C CA . SER A 1 271 ? 0.815 -2.447 3.377 1.00 86.25 271 SER A CA 1
ATOM 2257 C C . SER A 1 271 ? 1.678 -2.814 2.174 1.00 86.25 271 SER A C 1
ATOM 2259 O O . SER A 1 271 ? 2.769 -3.352 2.340 1.00 86.25 271 SER A O 1
ATOM 2261 N N . ILE A 1 272 ? 1.198 -2.483 0.976 1.00 87.88 272 ILE A N 1
ATOM 2262 C CA . ILE A 1 272 ? 1.915 -2.596 -0.300 1.00 87.88 272 ILE A CA 1
ATOM 2263 C C . ILE A 1 272 ? 2.046 -1.177 -0.855 1.00 87.88 272 ILE A C 1
ATOM 2265 O O . ILE A 1 272 ? 1.249 -0.718 -1.675 1.00 87.88 272 ILE A O 1
ATOM 2269 N N . ASN A 1 273 ? 3.017 -0.446 -0.313 1.00 89.62 273 ASN A N 1
ATOM 2270 C CA . ASN A 1 273 ? 3.209 0.989 -0.519 1.00 89.62 273 ASN A CA 1
ATOM 2271 C C . ASN A 1 273 ? 4.699 1.303 -0.600 1.00 89.62 273 ASN A C 1
ATOM 2273 O O . ASN A 1 273 ? 5.517 0.515 -0.125 1.00 89.62 273 ASN A O 1
ATOM 2277 N N . SER A 1 274 ? 5.039 2.488 -1.102 1.00 89.88 274 SER A N 1
ATOM 2278 C CA . SER A 1 274 ? 6.432 2.937 -1.168 1.00 89.88 274 SER A CA 1
ATOM 2279 C C . SER A 1 274 ? 7.081 3.143 0.207 1.00 89.88 274 SER A C 1
ATOM 2281 O O . SER A 1 274 ? 6.398 3.424 1.196 1.00 89.88 274 SER A O 1
ATOM 2283 N N . ALA A 1 275 ? 8.413 3.077 0.279 1.00 88.12 275 ALA A N 1
ATOM 2284 C CA . ALA A 1 275 ? 9.194 3.426 1.466 1.00 88.12 275 ALA A CA 1
ATOM 2285 C C . ALA A 1 275 ? 8.826 4.808 2.003 1.00 88.12 275 ALA A C 1
ATOM 2287 O O . ALA A 1 275 ? 8.561 4.937 3.193 1.00 88.12 275 ALA A O 1
ATOM 2288 N N . THR A 1 276 ? 8.692 5.808 1.131 1.00 86.88 276 THR A N 1
ATOM 2289 C CA . THR A 1 276 ? 8.287 7.163 1.532 1.00 86.88 276 THR A CA 1
ATOM 2290 C C . THR A 1 276 ? 6.920 7.186 2.219 1.00 86.88 276 THR A C 1
ATOM 2292 O O . THR A 1 276 ? 6.718 7.925 3.177 1.00 86.88 276 THR A O 1
ATOM 2295 N N . GLU A 1 277 ? 5.955 6.384 1.764 1.00 89.88 277 GLU A N 1
ATOM 2296 C CA . GLU A 1 277 ? 4.652 6.288 2.435 1.00 89.88 277 GLU A CA 1
ATOM 2297 C C . GLU A 1 277 ? 4.759 5.629 3.812 1.00 89.88 277 GLU A C 1
ATOM 2299 O O . GLU A 1 277 ? 4.118 6.092 4.758 1.00 89.88 277 GLU A O 1
ATOM 2304 N N . ARG A 1 278 ? 5.590 4.586 3.937 1.00 88.50 278 ARG A N 1
ATOM 2305 C CA . ARG A 1 278 ? 5.864 3.917 5.219 1.00 88.50 278 ARG A CA 1
ATOM 2306 C C . ARG A 1 278 ? 6.566 4.859 6.201 1.00 88.50 278 ARG A C 1
ATOM 2308 O O . ARG A 1 278 ? 6.176 4.931 7.362 1.00 88.50 278 ARG A O 1
ATOM 2315 N N . GLU A 1 279 ? 7.537 5.634 5.728 1.00 88.94 279 GLU A N 1
ATOM 2316 C CA . GLU A 1 279 ? 8.240 6.665 6.500 1.00 88.94 279 GLU A CA 1
ATOM 2317 C C . GLU A 1 279 ? 7.294 7.786 6.946 1.00 88.94 279 GLU A C 1
ATOM 2319 O O . GLU A 1 279 ? 7.323 8.200 8.102 1.00 88.94 279 GLU A O 1
ATOM 2324 N N . ASN A 1 280 ? 6.398 8.238 6.066 1.00 91.00 280 ASN A N 1
ATOM 2325 C CA . ASN A 1 280 ? 5.382 9.231 6.408 1.00 91.00 280 ASN A CA 1
ATOM 2326 C C . ASN A 1 280 ? 4.419 8.719 7.493 1.00 91.00 280 ASN A C 1
ATOM 2328 O O . ASN A 1 280 ? 4.074 9.471 8.407 1.00 91.00 280 ASN A O 1
ATOM 2332 N N . LEU A 1 281 ? 3.991 7.453 7.405 1.00 91.00 281 LEU A N 1
ATOM 2333 C CA . LEU A 1 281 ? 3.167 6.804 8.430 1.00 91.00 281 LEU A CA 1
ATOM 2334 C C . LEU A 1 281 ? 3.904 6.746 9.772 1.00 91.00 281 LEU A C 1
ATOM 2336 O O . LEU A 1 281 ? 3.373 7.171 10.794 1.00 91.00 281 LEU A O 1
ATOM 2340 N N . ALA A 1 282 ? 5.143 6.269 9.759 1.00 87.38 282 ALA A N 1
ATOM 2341 C CA . ALA A 1 282 ? 6.013 6.241 10.925 1.00 87.38 282 ALA A CA 1
ATOM 2342 C C . ALA A 1 282 ? 6.155 7.623 11.584 1.00 87.38 282 ALA A C 1
ATOM 2344 O O . ALA A 1 282 ? 5.984 7.767 12.795 1.00 87.38 282 ALA A O 1
ATOM 2345 N N . TYR A 1 283 ? 6.429 8.646 10.776 1.00 87.75 283 TYR A N 1
ATOM 2346 C CA . TYR A 1 283 ? 6.621 10.012 11.239 1.00 87.75 283 TYR A CA 1
ATOM 2347 C C . TYR A 1 283 ? 5.362 10.575 11.905 1.00 87.75 283 TYR A C 1
ATOM 2349 O O . TYR A 1 283 ? 5.425 11.093 13.020 1.00 87.75 283 TYR A O 1
ATOM 2357 N N . ILE A 1 284 ? 4.196 10.436 11.262 1.00 88.38 284 ILE A N 1
ATOM 2358 C CA . ILE A 1 284 ? 2.942 10.954 11.821 1.00 88.38 284 ILE A CA 1
ATOM 2359 C C . ILE A 1 284 ? 2.508 10.177 13.072 1.00 88.38 284 ILE A C 1
ATOM 2361 O O . ILE A 1 284 ? 1.975 10.779 14.003 1.00 88.38 284 ILE A O 1
ATOM 2365 N N . MET A 1 285 ? 2.756 8.862 13.125 1.00 88.94 285 MET A N 1
ATOM 2366 C CA . MET A 1 285 ? 2.480 8.051 14.313 1.00 88.94 285 MET A CA 1
ATOM 2367 C C . MET A 1 285 ? 3.349 8.490 15.493 1.00 88.94 285 MET A C 1
ATOM 2369 O O . MET A 1 285 ? 2.839 8.574 16.605 1.00 88.94 285 MET A O 1
ATOM 2373 N N . GLY A 1 286 ? 4.614 8.847 15.243 1.00 85.44 286 GLY A N 1
ATOM 2374 C CA . GLY A 1 286 ? 5.494 9.429 16.258 1.00 85.44 286 GLY A CA 1
ATOM 2375 C C . GLY A 1 286 ? 4.990 10.768 16.792 1.00 85.44 286 GLY A C 1
ATOM 2376 O O . GLY A 1 286 ? 4.945 10.967 17.997 1.00 85.44 286 GLY A O 1
ATOM 2377 N N . ILE A 1 287 ? 4.530 11.666 15.915 1.00 85.50 287 ILE A N 1
ATOM 2378 C CA . ILE A 1 287 ? 3.980 12.972 16.324 1.00 85.50 287 ILE A CA 1
ATOM 2379 C C . ILE A 1 287 ? 2.744 12.826 17.226 1.00 85.50 287 ILE A C 1
ATOM 2381 O O . ILE A 1 287 ? 2.540 13.641 18.121 1.00 85.50 287 ILE A O 1
ATOM 2385 N N . PHE A 1 288 ? 1.882 11.845 16.957 1.00 85.19 288 PHE A N 1
ATOM 2386 C CA . PHE A 1 288 ? 0.567 11.727 17.601 1.00 85.19 288 PHE A CA 1
ATOM 2387 C C . PHE A 1 288 ? 0.475 10.634 18.678 1.00 85.19 288 PHE A C 1
ATOM 2389 O O . PHE A 1 288 ? -0.633 10.331 19.126 1.00 85.19 288 PHE A O 1
ATOM 2396 N N . SER A 1 289 ? 1.615 10.098 19.120 1.00 77.12 289 SER A N 1
ATOM 2397 C CA . SER A 1 289 ? 1.736 9.200 20.275 1.00 77.12 289 SER A CA 1
ATOM 2398 C C . SER A 1 289 ? 1.147 9.850 21.535 1.00 77.12 289 SER A C 1
ATOM 2400 O O . SER A 1 289 ? 1.527 10.956 21.919 1.00 77.12 289 SER A O 1
ATOM 2402 N N . LEU A 1 290 ? 0.197 9.178 22.202 1.00 58.38 290 LEU A N 1
ATOM 2403 C CA . LEU A 1 290 ? -0.450 9.734 23.404 1.00 58.38 290 LEU A CA 1
ATOM 2404 C C . LEU A 1 290 ? 0.515 9.887 24.590 1.00 58.38 290 LEU A C 1
ATOM 2406 O O . LEU A 1 290 ? 0.255 10.717 25.462 1.00 58.38 290 LEU A O 1
ATOM 2410 N N . LYS A 1 291 ? 1.635 9.151 24.611 1.00 51.25 291 LYS A N 1
ATOM 2411 C CA . LYS A 1 291 ? 2.662 9.278 25.661 1.00 51.25 291 LYS A CA 1
ATOM 2412 C C . LYS A 1 291 ? 3.345 10.651 25.653 1.00 51.25 291 LYS A C 1
ATOM 2414 O O . LYS A 1 291 ? 3.716 11.136 26.712 1.00 51.25 291 LYS A O 1
ATOM 2419 N N . ASP A 1 292 ? 3.381 11.312 24.498 1.00 47.72 292 ASP A N 1
ATOM 2420 C CA . ASP A 1 292 ? 3.974 12.643 24.294 1.00 47.72 292 ASP A CA 1
ATOM 2421 C C . ASP A 1 292 ? 2.909 13.759 24.307 1.00 47.72 292 ASP A C 1
ATOM 2423 O O . ASP A 1 292 ? 3.143 14.901 23.912 1.00 47.72 292 ASP A O 1
ATOM 2427 N N . SER A 1 293 ? 1.678 13.426 24.714 1.00 42.09 293 SER A N 1
ATOM 2428 C CA . SER A 1 293 ? 0.586 14.397 24.852 1.00 42.09 293 SER A CA 1
ATOM 2429 C C . SER A 1 293 ? 0.408 14.910 26.285 1.00 42.09 293 SER A C 1
ATOM 2431 O O . SER A 1 293 ? -0.228 15.950 26.476 1.00 42.09 293 SER A O 1
ATOM 2433 N N . GLU A 1 294 ? 1.015 14.235 27.270 1.00 39.47 294 GLU A N 1
ATOM 2434 C CA . GLU A 1 294 ? 1.150 14.733 28.647 1.00 39.47 294 GLU A CA 1
ATOM 2435 C C . GLU A 1 294 ? 2.474 15.485 28.878 1.00 39.47 294 GLU A C 1
ATOM 2437 O O . GLU A 1 294 ? 2.514 16.388 29.713 1.00 39.47 294 GLU A O 1
ATOM 2442 N N . GLU A 1 295 ? 3.511 15.235 28.071 1.00 37.31 295 GLU A N 1
ATOM 2443 C CA . GLU A 1 295 ? 4.777 15.975 28.095 1.00 37.31 295 GLU A CA 1
ATOM 2444 C C . GLU A 1 295 ? 5.159 16.474 26.697 1.00 37.31 295 GLU A C 1
ATOM 2446 O O . GLU A 1 295 ? 5.090 15.756 25.712 1.00 37.31 295 GLU A O 1
ATOM 2451 N N . GLN A 1 296 ? 5.513 17.756 26.633 1.00 40.31 296 GLN A N 1
ATOM 2452 C CA . GLN A 1 296 ? 5.851 18.552 25.452 1.00 40.31 296 GLN A CA 1
ATOM 2453 C C . GLN A 1 296 ? 6.550 17.799 24.306 1.00 40.31 296 GLN A C 1
ATOM 2455 O O . GLN A 1 296 ? 7.547 17.119 24.516 1.00 40.31 296 GLN A O 1
ATOM 2460 N N . PHE A 1 297 ? 6.113 18.091 23.072 1.00 41.19 297 PHE A N 1
ATOM 2461 C CA . PHE A 1 297 ? 6.841 17.839 21.824 1.00 41.19 297 PHE A CA 1
ATOM 2462 C C . PHE A 1 297 ? 8.320 18.242 21.947 1.00 41.19 297 PHE A C 1
ATOM 2464 O O . PHE A 1 297 ? 8.663 19.412 21.762 1.00 41.19 297 PHE A O 1
ATOM 2471 N N . VAL A 1 298 ? 9.200 17.282 22.225 1.00 35.62 298 VAL A N 1
ATOM 2472 C CA . VAL A 1 298 ? 10.648 17.476 22.173 1.00 35.62 298 VAL A CA 1
ATOM 2473 C C . VAL A 1 298 ? 11.288 16.289 21.467 1.00 35.62 298 VAL A C 1
ATOM 2475 O O . VAL A 1 298 ? 11.034 15.133 21.774 1.00 35.62 298 VAL A O 1
ATOM 2478 N N . HIS A 1 299 ? 12.107 16.650 20.481 1.00 44.78 299 HIS A N 1
ATOM 2479 C CA . HIS A 1 299 ? 13.067 15.842 19.747 1.00 44.78 299 HIS A CA 1
ATOM 2480 C C . HIS A 1 299 ? 13.570 14.607 20.497 1.00 44.78 299 HIS A C 1
ATOM 2482 O O . HIS A 1 299 ? 14.393 14.741 21.400 1.00 44.78 299 HIS A O 1
ATOM 2488 N N . ASP A 1 300 ? 13.207 13.418 20.019 1.00 34.44 300 ASP A N 1
ATOM 2489 C CA . ASP A 1 300 ? 13.932 12.213 20.396 1.00 34.44 300 ASP A CA 1
ATOM 2490 C C . ASP A 1 300 ? 14.442 11.464 19.161 1.00 34.44 300 ASP A C 1
ATOM 2492 O O . ASP A 1 300 ? 13.706 10.814 18.414 1.00 34.44 300 ASP A O 1
ATOM 2496 N N . ALA A 1 301 ? 15.749 11.595 18.926 1.00 35.91 301 ALA A N 1
ATOM 2497 C CA . ALA A 1 301 ? 16.473 10.856 17.900 1.00 35.91 301 ALA A CA 1
ATOM 2498 C C . ALA A 1 301 ? 16.487 9.339 18.181 1.00 35.91 301 ALA A C 1
ATOM 2500 O O . ALA A 1 301 ? 16.736 8.568 17.257 1.00 35.91 301 ALA A O 1
ATOM 2501 N N . SER A 1 302 ? 16.153 8.899 19.402 1.00 38.22 302 SER A N 1
ATOM 2502 C CA . SER A 1 302 ? 16.034 7.477 19.748 1.00 38.22 302 SER A CA 1
ATOM 2503 C C . SER A 1 302 ? 14.749 6.815 19.217 1.00 38.22 302 SER A C 1
ATOM 2505 O O . SER A 1 302 ? 14.707 5.595 19.045 1.00 38.22 302 SER A O 1
ATOM 2507 N N . PHE A 1 303 ? 13.721 7.597 18.850 1.00 39.38 303 PHE A N 1
ATOM 2508 C CA . PHE A 1 303 ? 12.476 7.080 18.261 1.00 39.38 303 PHE A CA 1
ATOM 2509 C C . PHE A 1 303 ? 12.655 6.625 16.806 1.00 39.38 303 PHE A C 1
ATOM 2511 O O . PHE A 1 303 ? 12.041 5.641 16.379 1.00 39.38 303 PHE A O 1
ATOM 2518 N N . LYS A 1 304 ? 13.557 7.288 16.059 1.00 36.66 304 LYS A N 1
ATOM 2519 C CA . LYS A 1 304 ? 13.970 6.829 14.726 1.00 36.66 304 LYS A CA 1
ATOM 2520 C C . LYS A 1 304 ? 14.461 5.386 14.796 1.00 36.66 304 LYS A C 1
ATOM 2522 O O . LYS A 1 304 ? 14.028 4.604 13.968 1.00 36.66 304 LYS A O 1
ATOM 2527 N N . ASP A 1 305 ? 15.228 4.991 15.810 1.00 34.38 305 ASP A N 1
ATOM 2528 C CA . ASP A 1 305 ? 15.752 3.622 15.927 1.00 34.38 305 ASP A CA 1
ATOM 2529 C C . ASP A 1 305 ? 14.687 2.569 16.285 1.00 34.38 305 ASP A C 1
ATOM 2531 O O . ASP A 1 305 ? 14.788 1.424 15.845 1.00 34.38 305 ASP A O 1
ATOM 2535 N N . GLY A 1 306 ? 13.638 2.923 17.035 1.00 36.31 306 GLY A N 1
ATOM 2536 C CA . GLY A 1 306 ? 12.545 1.997 17.375 1.00 36.31 306 GLY A CA 1
ATOM 2537 C C . GLY A 1 306 ? 11.611 1.696 16.197 1.00 36.31 306 GLY A C 1
ATOM 2538 O O . GLY A 1 306 ? 11.203 0.554 15.992 1.00 36.31 306 GLY A O 1
ATOM 2539 N N . VAL A 1 307 ? 11.323 2.711 15.381 1.00 35.78 307 VAL A N 1
ATOM 2540 C CA . VAL A 1 307 ? 10.509 2.595 14.160 1.00 35.78 307 VAL A CA 1
ATOM 2541 C C . VAL A 1 307 ? 11.348 2.118 12.969 1.00 35.78 307 VAL A C 1
ATOM 2543 O O . VAL A 1 307 ? 10.870 1.339 12.146 1.00 35.78 307 VAL A O 1
ATOM 2546 N N . LEU A 1 308 ? 12.630 2.480 12.897 1.00 36.19 308 LEU A N 1
ATOM 2547 C CA . LEU A 1 308 ? 13.559 1.840 11.971 1.00 36.19 308 LEU A CA 1
ATOM 2548 C C . LEU A 1 308 ? 13.657 0.349 12.296 1.00 36.19 308 LEU A C 1
ATOM 2550 O O . LEU A 1 308 ? 13.558 -0.423 11.370 1.00 36.19 308 LEU A O 1
ATOM 2554 N N . ARG A 1 309 ? 13.653 -0.115 13.552 1.00 37.03 309 ARG A N 1
ATOM 2555 C CA . ARG A 1 309 ? 13.517 -1.564 13.851 1.00 37.03 309 ARG A CA 1
ATOM 2556 C C . ARG A 1 309 ? 12.168 -2.182 13.448 1.00 37.03 309 ARG A C 1
ATOM 2558 O O . ARG A 1 309 ? 12.093 -3.390 13.250 1.00 37.03 309 ARG A O 1
ATOM 2565 N N . PHE A 1 310 ? 11.113 -1.379 13.309 1.00 38.72 310 PHE A N 1
ATOM 2566 C CA . PHE A 1 310 ? 9.786 -1.812 12.847 1.00 38.72 310 PHE A CA 1
ATOM 2567 C C . PHE A 1 310 ? 9.747 -2.069 11.326 1.00 38.72 310 PHE A C 1
ATOM 2569 O O . PHE A 1 310 ? 8.997 -2.930 10.873 1.00 38.72 310 PHE A O 1
ATOM 2576 N N . TYR A 1 311 ? 10.572 -1.361 10.538 1.00 36.94 311 TYR A N 1
ATOM 2577 C CA . TYR A 1 311 ? 10.608 -1.451 9.063 1.00 36.94 311 TYR A CA 1
ATOM 2578 C C . TYR A 1 311 ? 11.967 -1.857 8.460 1.00 36.94 311 TYR A C 1
ATOM 2580 O O . TYR A 1 311 ? 12.045 -2.188 7.281 1.00 36.94 311 TYR A O 1
ATOM 2588 N N . GLN A 1 312 ? 13.032 -1.869 9.253 1.00 40.34 312 GLN A N 1
ATOM 2589 C CA . GLN A 1 312 ? 14.357 -2.401 8.954 1.00 40.34 312 GLN A CA 1
ATOM 2590 C C . GLN A 1 312 ? 14.498 -3.706 9.730 1.00 40.34 312 GLN A C 1
ATOM 2592 O O . GLN A 1 312 ? 15.050 -3.750 10.830 1.00 40.34 312 GLN A O 1
ATOM 2597 N N . ARG A 1 313 ? 14.010 -4.802 9.150 1.00 38.09 313 ARG A N 1
ATOM 2598 C CA . ARG A 1 313 ? 14.666 -6.073 9.460 1.00 38.09 313 ARG A CA 1
ATOM 2599 C C . ARG A 1 313 ? 16.116 -5.991 8.958 1.00 38.09 313 ARG A C 1
ATOM 2601 O O . ARG A 1 313 ? 16.378 -5.370 7.924 1.00 38.09 313 ARG A O 1
ATOM 2608 N N . GLU A 1 314 ? 17.063 -6.584 9.678 1.00 36.97 314 GLU A N 1
ATOM 2609 C CA . GLU A 1 314 ? 18.482 -6.611 9.274 1.00 36.97 314 GLU A CA 1
ATOM 2610 C C . GLU A 1 314 ? 18.690 -7.259 7.888 1.00 36.97 314 GLU A C 1
ATOM 2612 O O . GLU A 1 314 ? 19.645 -6.936 7.180 1.00 36.97 314 GLU A O 1
ATOM 2617 N N . ASP A 1 315 ? 17.721 -8.060 7.449 1.00 40.56 315 ASP A N 1
ATOM 2618 C CA . ASP A 1 315 ? 17.566 -8.654 6.123 1.00 40.56 315 ASP A CA 1
ATOM 2619 C C . ASP A 1 315 ? 17.499 -7.620 4.969 1.00 40.56 315 ASP A C 1
ATOM 2621 O O . ASP A 1 315 ? 17.716 -7.989 3.817 1.00 40.56 315 ASP A O 1
ATOM 2625 N N . PHE A 1 316 ? 17.242 -6.328 5.237 1.00 37.94 316 PHE A N 1
ATOM 2626 C CA . PHE A 1 316 ? 17.028 -5.300 4.199 1.00 37.94 316 PHE A CA 1
ATOM 2627 C C . PHE A 1 316 ? 18.239 -4.401 3.894 1.00 37.94 316 PHE A C 1
ATOM 2629 O O . PHE A 1 316 ? 18.361 -3.896 2.779 1.00 37.94 316 PHE A O 1
ATOM 2636 N N . ILE A 1 317 ? 19.144 -4.170 4.853 1.00 37.25 317 ILE A N 1
ATOM 2637 C CA . ILE A 1 317 ? 20.254 -3.204 4.685 1.00 37.25 317 ILE A CA 1
ATOM 2638 C C . ILE A 1 317 ? 21.527 -3.881 4.175 1.00 37.25 317 ILE A C 1
ATOM 2640 O O . ILE A 1 317 ? 22.264 -3.299 3.373 1.00 37.25 317 ILE A O 1
ATOM 2644 N N . ALA A 1 318 ? 21.797 -5.105 4.633 1.00 40.34 318 ALA A N 1
ATOM 2645 C CA . ALA A 1 318 ? 22.979 -5.859 4.229 1.00 40.34 318 ALA A CA 1
ATOM 2646 C C . ALA A 1 318 ? 23.045 -6.100 2.704 1.00 40.34 318 ALA A C 1
ATOM 2648 O O . ALA A 1 318 ? 24.099 -5.824 2.126 1.00 40.34 318 ALA A O 1
ATOM 2649 N N . PRO A 1 319 ? 21.946 -6.469 2.010 1.00 38.78 319 PRO A N 1
ATOM 2650 C CA . PRO A 1 319 ? 22.016 -6.756 0.579 1.00 38.78 319 PRO A CA 1
ATOM 2651 C C . PRO A 1 319 ? 22.185 -5.509 -0.299 1.00 38.78 319 PRO A C 1
ATOM 2653 O O . PRO A 1 319 ? 22.822 -5.588 -1.343 1.00 38.78 319 PRO A O 1
ATOM 2656 N N . ILE A 1 320 ? 21.685 -4.338 0.126 1.00 34.56 320 ILE A N 1
ATOM 2657 C CA . ILE A 1 320 ? 21.874 -3.067 -0.603 1.00 34.56 320 ILE A CA 1
ATOM 2658 C C . ILE A 1 320 ? 23.350 -2.647 -0.575 1.00 34.56 320 ILE A C 1
ATOM 2660 O O . ILE A 1 320 ? 23.891 -2.206 -1.588 1.00 34.56 320 ILE A O 1
ATOM 2664 N N . LYS A 1 321 ? 24.031 -2.819 0.567 1.00 37.34 321 LYS A N 1
ATOM 2665 C CA . LYS A 1 321 ? 25.478 -2.570 0.667 1.00 37.34 321 LYS A CA 1
ATOM 2666 C C . LYS A 1 321 ? 26.287 -3.548 -0.181 1.00 37.34 321 LYS A C 1
ATOM 2668 O O . LYS A 1 321 ? 27.282 -3.141 -0.769 1.00 37.34 321 LYS A O 1
ATOM 2673 N N . GLU A 1 322 ? 25.859 -4.804 -0.253 1.00 39.25 322 GLU A N 1
ATOM 2674 C CA . GLU A 1 322 ? 26.530 -5.838 -1.042 1.00 39.25 322 GLU A CA 1
ATOM 2675 C C . GLU A 1 322 ? 26.316 -5.653 -2.554 1.00 39.25 322 GLU A C 1
ATOM 2677 O O . GLU A 1 322 ? 27.251 -5.822 -3.332 1.00 39.25 322 GLU A O 1
ATOM 2682 N N . PHE A 1 323 ? 25.119 -5.228 -2.976 1.00 37.03 323 PHE A N 1
ATOM 2683 C CA . PHE A 1 323 ? 24.810 -4.873 -4.364 1.00 37.03 323 PHE A CA 1
ATOM 2684 C C . PHE A 1 323 ? 25.671 -3.698 -4.846 1.00 37.03 323 PHE A C 1
ATOM 2686 O O . PHE A 1 323 ? 26.346 -3.821 -5.863 1.00 37.03 323 PHE A O 1
ATOM 2693 N N . LEU A 1 324 ? 25.750 -2.615 -4.062 1.00 37.44 324 LEU A N 1
ATOM 2694 C CA . LEU A 1 324 ? 26.574 -1.437 -4.376 1.00 37.44 324 LEU A CA 1
ATOM 2695 C C . LEU A 1 324 ? 28.087 -1.711 -4.390 1.00 37.44 324 LEU A C 1
ATOM 2697 O O . LEU A 1 324 ? 28.852 -0.873 -4.855 1.00 37.44 324 LEU A O 1
ATOM 2701 N N . GLN A 1 325 ? 28.533 -2.843 -3.842 1.00 40.31 325 GLN A N 1
ATOM 2702 C CA . GLN A 1 325 ? 29.931 -3.278 -3.894 1.00 40.31 325 GLN A CA 1
ATOM 2703 C C . GLN A 1 325 ? 30.229 -4.186 -5.096 1.00 40.31 325 GLN A C 1
ATOM 2705 O O . GLN A 1 325 ? 31.401 -4.409 -5.402 1.00 40.31 325 GLN A O 1
ATOM 2710 N N . ARG A 1 326 ? 29.195 -4.730 -5.755 1.00 37.38 326 ARG A N 1
ATOM 2711 C CA . ARG A 1 326 ? 29.311 -5.642 -6.906 1.00 37.38 326 ARG A CA 1
ATOM 2712 C C . ARG A 1 326 ? 28.982 -4.975 -8.253 1.00 37.38 326 ARG A C 1
ATOM 2714 O O . ARG A 1 326 ? 29.380 -5.520 -9.279 1.00 37.38 326 ARG A O 1
ATOM 2721 N N . SER A 1 327 ? 28.280 -3.840 -8.246 1.00 34.25 327 SER A N 1
ATOM 2722 C CA . SER A 1 327 ? 28.050 -2.927 -9.385 1.00 34.25 327 SER A CA 1
ATOM 2723 C C . SER A 1 327 ? 29.094 -1.818 -9.434 1.00 34.25 327 SER A C 1
ATOM 2725 O O . SER A 1 327 ? 29.533 -1.450 -10.545 1.00 34.25 327 SER A O 1
#

Foldseek 3Di:
DVVVVLLVVVLVVLLDPVLLVLLVCCLVDPHAFFDEAEDLLLLVLLQVLLLLDDDDDLLSVLLSQVRSQVCSCLCVVCVPVNLVLCLVQLPPQGDLVCLLVNLVVSLVSLCVVCVPPDPVVSVVCCVSPNVSSVVCNVVSRHRPDDDHGPPSDPDPLCVVVVCLAVVVVAAEEDEDDPVSVVCLVVVQDDDPNDGRDRYDYDPDLVPPPVSVSVVSLVSSVVSVLSVLVVDALVRLVVVQVPRDPSSLSSLLSNLSSNVVNCVVPVSSDHYSDHPSSLVSNLNNSVSNHVVCVVPPDDDDPVSCVVVCVVVDDVSNPVSVVVVVVVD

pLDDT: mean 81.49, std 19.0, range [22.41, 97.19]

Sequence (327 aa):
MMKKYLMGTAILCLQDRNLMALLKWVYESEIYVHYWNVDMLYIIADEIAQELVDDEAASVQGARMLLGDMLYPIIKKQPKRMAAFLHQYTYPNVNEEQIQDFWERWILLFDEHVKHAPSLTKWFFDKVIREKLVESKNLRKQFSAPREDYIILEHFLSYYASPLLIFSKSFHLFDTESEIMKRLESSQFVLENKAVQNYKFIEDSKLDLRIQICDVLVGCLSWFFTFLKNTNEAALLSFALSLNKKQKISLSLLCEILRKSFEKNPAFTSSINSATERENLAYIMGIFSLKDSEEQFVHDASFKDGVLRFYQREDFIAPIKEFLQRS

Secondary structure (DSSP, 8-state):
-HHHHHHHHHHHHTT-HHHHHHHHHHHHTT----EEEE-HHHHHHHHHHHHHS-S--HHHHHHHHHHHHHHHHHHHHSHHHHHHHHHHTTTTS--TTTHHHHHHHHHHHHHHHHTTS-HHHHHHHIIIIIHHHHHHHHHTPPPSS---TT-SS--THHHHHHHHHHTTTS-EEEE--HHHHHHHHHT--EETTEE---EEEES-GGG-HHHHHHHHHHHHHHHHHHHHHT--HHHHHHHHHH--HHHHHHHHHHHHHHHHHHHH-GGGEEEE--HHHHHHHHHHHHHT-GGGSSS-----HHHHHHHHHHH--GGGHHHHHHHHHH-